Protein AF-A0A5J4R0W5-F1 (afdb_monomer)

Secondary structure (DSSP, 8-state):
-------------------------------TTTT-SSHHHHHHHHHHHHHHHHHGGGGS-HHHHHHHHHHHHHHHHHHHHHHHHTTPPPPTT--TTT--HHHHHHHHHHHIIIIIHHHHHHHHHHHTS-HHHHSSHHHHHHHHHHHHTTSS-SSGGGHHHHTSTT--HHHHHHHHH-S---GGG---

Mean predicted aligned error: 12.17 Å

Nearest PDB structures (foldseek):
  5tkb-assembly2_B  TM=9.415E-01  e=7.153E-04  Homo sapiens
  1y2j-assembly2_B  TM=8.984E-01  e=5.305E-04  Homo sapiens
  1ror-assembly2_B  TM=9.036E-01  e=7.518E-04  Homo sapiens
  7ysx-assembly1_B  TM=9.283E-01  e=2.885E-03  Homo sapiens
  7yqf-assembly1_B  TM=8.962E-01  e=3.187E-03  Homo sapiens

pLDDT: mean 80.88, std 21.24, range [33.16, 98.25]

Sequence (188 aa):
MQLSNNRQQQQQQSPSQSTVAPSSLQLRQISSLDIAKSEADRILFLQGLLVCADMGNQCRHISIARKATLAVQSEFFGQGDRERDRKLPVSKFMDRNTSSDSEVGQSQMGYIDFLLGPVVDAASTLLRIDLRAKMEINNNRKFWEQVSKKELPFIGEKFKEYTCPGVDILSAIEHAFGPHITQEEAIP

Foldseek 3Di:
DDDDDDDDDDDDDDDDDDDPDPPDPPPPPPVLPVLAPDPVRVVVLVVLVVVCVVLVQLQADLLRVLLVLLVVLLVLLVQQVVCVVVVHPRDPSNPLVPDDQLVSLVVVLCCLPPPNVVSQVVNCVSSVHNSVVVTCNVVSNVVSVCSNVVVDGSQPPCSSVLNDPPHDSQVSSCVRRNDDDDCPPPDD

Organism: NCBI:txid222440

Radius of gyration: 30.77 Å; Cα contacts (8 Å, |Δi|>4): 145; chains: 1; bounding box: 83×54×92 Å

Solvent-accessible surface area (backbone atoms only — not comparable to full-atom values): 11425 Å² total; per-residue (Å²): 134,89,79,89,84,89,82,92,82,88,81,90,80,90,80,78,91,74,80,81,70,77,77,75,81,71,75,73,79,70,57,89,66,77,77,34,94,45,71,67,46,44,52,53,51,54,52,50,51,52,52,48,64,74,64,39,49,52,38,38,60,58,80,55,24,52,48,51,50,51,51,52,51,44,52,35,28,59,48,18,50,54,27,48,76,69,74,40,84,56,52,88,93,9,46,65,90,79,58,47,59,32,53,52,14,48,51,52,37,50,43,42,65,76,51,48,43,60,53,47,54,53,49,18,64,70,71,73,42,68,44,70,84,73,37,30,40,63,58,40,42,53,52,24,49,34,15,38,71,66,75,39,71,78,67,51,91,52,42,64,68,59,55,40,91,91,57,57,62,68,61,32,42,33,76,72,69,46,72,83,81,64,84,81,86,79,73,135

Structure (mmCIF, N/CA/C/O backbone):
data_AF-A0A5J4R0W5-F1
#
_entry.id   AF-A0A5J4R0W5-F1
#
loop_
_atom_site.group_PDB
_atom_site.id
_atom_site.type_symbol
_atom_site.label_atom_id
_atom_site.label_alt_id
_atom_site.label_comp_id
_atom_site.label_asym_id
_atom_site.label_entity_id
_atom_site.label_seq_id
_atom_site.pdbx_PDB_ins_code
_atom_site.Cartn_x
_atom_site.Cartn_y
_atom_site.Cartn_z
_atom_site.occupancy
_atom_site.B_iso_or_equiv
_atom_site.auth_seq_id
_atom_site.auth_comp_id
_atom_site.auth_asym_id
_atom_site.auth_atom_id
_atom_site.pdbx_PDB_model_num
ATOM 1 N N . MET A 1 1 ? 63.476 33.175 -71.372 1.00 41.47 1 MET A N 1
ATOM 2 C CA . MET A 1 1 ? 63.164 31.959 -70.590 1.00 41.47 1 MET A CA 1
ATOM 3 C C . MET A 1 1 ? 61.648 31.794 -70.636 1.00 41.47 1 MET A C 1
ATOM 5 O O . MET A 1 1 ? 60.975 32.633 -70.063 1.00 41.47 1 MET A O 1
ATOM 9 N N . GLN A 1 2 ? 61.068 31.035 -71.580 1.00 35.00 2 GLN A N 1
ATOM 10 C CA . GLN A 1 2 ? 60.834 29.572 -71.502 1.00 35.00 2 GLN A CA 1
ATOM 11 C C . GLN A 1 2 ? 60.159 29.193 -70.165 1.00 35.00 2 GLN A C 1
ATOM 13 O O . GLN A 1 2 ? 60.751 29.483 -69.137 1.00 35.00 2 GLN A O 1
ATOM 18 N N . LEU A 1 3 ? 58.966 28.592 -70.053 1.00 38.53 3 LEU A N 1
ATOM 19 C CA . LEU A 1 3 ? 58.078 27.790 -70.924 1.00 38.53 3 LEU A CA 1
ATOM 20 C C . LEU A 1 3 ? 56.641 27.872 -70.325 1.00 38.53 3 LEU A C 1
ATOM 22 O O . LEU A 1 3 ? 56.512 27.914 -69.108 1.00 38.53 3 LEU A O 1
ATOM 26 N N . SER A 1 4 ? 55.577 28.109 -71.109 1.00 42.44 4 SER A N 1
ATOM 27 C CA . SER A 1 4 ? 54.595 27.106 -71.609 1.00 42.44 4 SER A CA 1
ATOM 28 C C . SER A 1 4 ? 53.855 26.331 -70.490 1.00 42.44 4 SER A C 1
ATOM 30 O O . SER A 1 4 ? 54.494 25.723 -69.650 1.00 42.44 4 SER A O 1
ATOM 32 N N . ASN A 1 5 ? 52.518 26.251 -70.412 1.00 43.44 5 ASN A N 1
ATOM 33 C CA . ASN A 1 5 ? 51.607 25.806 -71.469 1.00 43.44 5 ASN A CA 1
ATOM 34 C C . ASN A 1 5 ? 50.122 26.149 -71.211 1.00 43.44 5 ASN A C 1
ATOM 36 O O . ASN A 1 5 ? 49.614 26.046 -70.099 1.00 43.44 5 ASN A O 1
ATOM 40 N N . ASN A 1 6 ? 49.440 26.435 -72.322 1.00 37.25 6 ASN A N 1
ATOM 41 C CA . ASN A 1 6 ? 47.993 26.471 -72.541 1.00 37.25 6 ASN A CA 1
ATOM 42 C C . ASN A 1 6 ? 47.321 25.086 -72.452 1.00 37.25 6 ASN A C 1
ATOM 44 O O . ASN A 1 6 ? 47.886 24.115 -72.959 1.00 37.25 6 ASN A O 1
ATOM 48 N N . ARG A 1 7 ? 46.052 25.055 -72.006 1.00 38.50 7 ARG A N 1
ATOM 49 C CA . ARG A 1 7 ? 44.858 24.516 -72.724 1.00 38.50 7 ARG A CA 1
ATOM 50 C C . ARG A 1 7 ? 43.649 24.516 -71.770 1.00 38.50 7 ARG A C 1
ATOM 52 O O . ARG A 1 7 ? 43.667 23.831 -70.763 1.00 38.50 7 ARG A O 1
ATOM 59 N N . GLN A 1 8 ? 42.712 25.458 -71.903 1.00 42.12 8 GLN A N 1
ATOM 60 C CA . GLN A 1 8 ? 41.494 25.386 -72.736 1.00 42.12 8 GLN A CA 1
ATOM 61 C C . GLN A 1 8 ? 40.559 24.203 -72.424 1.00 42.12 8 GLN A C 1
ATOM 63 O O . GLN A 1 8 ? 40.859 23.083 -72.820 1.00 42.12 8 GLN A O 1
ATOM 68 N N . GLN A 1 9 ? 39.407 24.512 -71.806 1.00 42.09 9 GLN A N 1
ATOM 69 C CA . GLN A 1 9 ? 38.014 24.303 -72.281 1.00 42.09 9 GLN A CA 1
ATOM 70 C C . GLN A 1 9 ? 37.064 24.517 -71.077 1.00 42.09 9 GLN A C 1
ATOM 72 O O . GLN A 1 9 ? 37.072 23.745 -70.130 1.00 42.09 9 GLN A O 1
ATOM 77 N N . GLN A 1 10 ? 36.483 25.712 -70.906 1.00 40.75 10 GLN A N 1
ATOM 78 C CA . GLN A 1 10 ? 35.064 26.015 -71.186 1.00 40.75 10 GLN A CA 1
ATOM 79 C C . GLN A 1 10 ? 34.075 24.883 -70.856 1.00 40.75 10 GLN A C 1
ATOM 81 O O . GLN A 1 10 ? 33.976 23.937 -71.626 1.00 40.75 10 GLN A O 1
ATOM 86 N N . GLN A 1 11 ? 33.238 25.074 -69.828 1.00 35.69 11 GLN A N 1
ATOM 87 C CA . GLN A 1 11 ? 31.787 25.249 -70.007 1.00 35.69 11 GLN A CA 1
ATOM 88 C C . GLN A 1 11 ? 31.088 25.676 -68.702 1.00 35.69 11 GLN A C 1
ATOM 90 O O . GLN A 1 11 ? 31.523 25.378 -67.596 1.00 35.69 11 GLN A O 1
ATOM 95 N N . GLN A 1 12 ? 30.043 26.477 -68.898 1.00 44.59 12 GLN A N 1
ATOM 96 C CA . GLN A 1 12 ? 29.194 27.168 -67.929 1.00 44.59 12 GLN A CA 1
ATOM 97 C C . GLN A 1 12 ? 28.429 26.209 -67.006 1.00 44.59 12 GLN A C 1
ATOM 99 O O . GLN A 1 12 ? 28.017 25.153 -67.470 1.00 44.59 12 GLN A O 1
ATOM 104 N N . GLN A 1 13 ? 28.136 26.651 -65.774 1.00 33.16 13 GLN A N 1
ATOM 105 C CA . GLN A 1 13 ? 26.800 26.627 -65.144 1.00 33.16 13 GLN A CA 1
ATOM 106 C C . GLN A 1 13 ? 26.896 27.091 -63.677 1.00 33.16 13 GLN A C 1
ATOM 108 O O . GLN A 1 13 ? 27.553 26.458 -62.855 1.00 33.16 13 GLN A O 1
ATOM 113 N N . SER A 1 14 ? 26.229 28.197 -63.335 1.00 42.62 14 SER A N 1
ATOM 114 C CA . SER A 1 14 ? 25.866 28.504 -61.942 1.00 42.62 14 SER A CA 1
ATOM 115 C C . SER A 1 14 ? 24.864 27.455 -61.461 1.00 42.62 14 SER A C 1
ATOM 117 O O . SER A 1 14 ? 23.976 27.109 -62.245 1.00 42.62 14 SER A O 1
ATOM 119 N N . PRO A 1 15 ? 24.908 27.018 -60.190 1.00 37.78 15 PRO A N 1
ATOM 120 C CA . PRO A 1 15 ? 23.627 27.032 -59.488 1.00 37.78 15 PRO A CA 1
ATOM 121 C C . PRO A 1 15 ? 23.696 27.303 -57.972 1.00 37.78 15 PRO A C 1
ATOM 123 O O . PRO A 1 15 ? 24.583 26.864 -57.249 1.00 37.78 15 PRO A O 1
ATOM 126 N N . SER A 1 16 ? 22.634 27.988 -57.540 1.00 33.47 16 SER A N 1
ATOM 127 C CA . SER A 1 16 ? 21.852 27.762 -56.317 1.00 33.47 16 SER A CA 1
ATOM 128 C C . SER A 1 16 ? 22.529 27.857 -54.949 1.00 33.47 16 SER A C 1
ATOM 130 O O . SER A 1 16 ? 23.219 26.953 -54.485 1.00 33.47 16 SER A O 1
ATOM 132 N N . GLN A 1 17 ? 22.135 28.915 -54.239 1.00 42.47 17 GLN A N 1
ATOM 133 C CA . GLN A 1 17 ? 22.027 28.953 -52.784 1.00 42.47 17 GLN A CA 1
ATOM 134 C C . GLN A 1 17 ? 21.367 27.662 -52.266 1.00 42.47 17 GLN A C 1
ATOM 136 O O . GLN A 1 17 ? 20.197 27.412 -52.547 1.00 42.47 17 GLN A O 1
ATOM 141 N N . SER A 1 18 ? 22.096 26.863 -51.488 1.00 34.06 18 SER A N 1
ATOM 142 C CA . SER A 1 18 ? 21.504 25.853 -50.611 1.00 34.06 18 SER A CA 1
ATOM 143 C C . SER A 1 18 ? 21.691 26.308 -49.170 1.00 34.06 18 SER A C 1
ATOM 145 O O . SER A 1 18 ? 22.750 26.141 -48.564 1.00 34.06 18 SER A O 1
ATOM 147 N N . THR A 1 19 ? 20.647 26.936 -48.647 1.00 34.16 19 THR A N 1
ATOM 148 C CA . THR A 1 19 ? 20.401 27.175 -47.230 1.00 34.16 19 THR A CA 1
ATOM 149 C C . THR A 1 19 ? 20.600 25.861 -46.473 1.00 34.16 19 THR A C 1
ATOM 151 O O . THR A 1 19 ? 19.802 24.935 -46.607 1.00 34.16 19 THR A O 1
ATOM 154 N N . VAL A 1 20 ? 21.677 25.753 -45.692 1.00 39.16 20 VAL A N 1
ATOM 155 C CA . VAL A 1 20 ? 21.856 24.638 -44.756 1.00 39.16 20 VAL A CA 1
ATOM 156 C C . VAL A 1 20 ? 20.878 24.883 -43.612 1.00 39.16 20 VAL A C 1
ATOM 158 O O . VAL A 1 20 ? 21.153 25.650 -42.692 1.00 39.16 20 VAL A O 1
ATOM 161 N N . ALA A 1 21 ? 19.686 24.296 -43.721 1.00 39.00 21 ALA A N 1
ATOM 162 C CA . ALA A 1 21 ? 18.756 24.218 -42.608 1.00 39.00 21 ALA A CA 1
ATOM 163 C C . ALA A 1 21 ? 19.467 23.511 -41.438 1.00 39.00 21 ALA A C 1
ATOM 165 O O . ALA A 1 21 ? 20.138 22.499 -41.670 1.00 39.00 21 ALA A O 1
ATOM 166 N N . PRO A 1 22 ? 19.368 24.024 -40.199 1.00 41.34 22 PRO A N 1
ATOM 167 C CA . PRO A 1 22 ? 19.966 23.357 -39.057 1.00 41.34 22 PRO A CA 1
ATOM 168 C C . PRO A 1 22 ? 19.330 21.977 -38.947 1.00 41.34 22 PRO A C 1
ATOM 170 O O . PRO A 1 22 ? 18.104 21.852 -38.991 1.00 41.34 22 PRO A O 1
ATOM 173 N N . SER A 1 23 ? 20.191 20.962 -38.872 1.00 43.59 23 SER A N 1
ATOM 174 C CA . SER A 1 23 ? 19.850 19.552 -38.759 1.00 43.59 23 SER A CA 1
ATOM 175 C C . SER A 1 23 ? 18.607 19.385 -37.901 1.00 43.59 23 SER A C 1
ATOM 177 O O . SER A 1 23 ? 18.634 19.656 -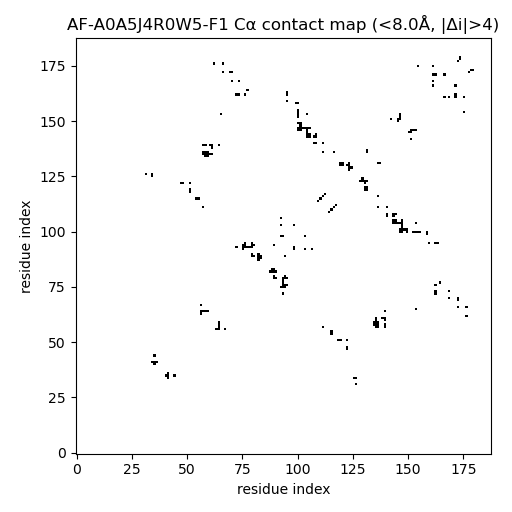36.699 1.00 43.59 23 SER A O 1
ATOM 179 N N . SER A 1 24 ? 17.513 18.973 -38.545 1.00 49.25 24 SER A N 1
ATOM 180 C CA . SER A 1 24 ? 16.296 18.543 -37.874 1.00 49.25 24 SER A CA 1
ATOM 181 C C . SER A 1 24 ? 16.712 17.651 -36.714 1.00 49.25 24 SER A C 1
ATOM 183 O O . SER A 1 24 ? 17.407 16.656 -36.944 1.00 49.25 24 SER A O 1
ATOM 185 N N . LEU A 1 25 ? 16.335 18.026 -35.491 1.00 42.25 25 LEU A N 1
ATOM 186 C CA . LEU A 1 25 ? 16.400 17.154 -34.328 1.00 42.25 25 LEU A CA 1
ATOM 187 C C . LEU A 1 25 ? 15.678 15.866 -34.714 1.00 42.25 25 LEU A C 1
ATOM 189 O O . LEU A 1 25 ? 14.453 15.780 -34.653 1.00 42.25 25 LEU A O 1
ATOM 193 N N . GLN A 1 26 ? 16.439 14.873 -35.170 1.00 46.19 26 GLN A N 1
ATOM 194 C CA . GLN A 1 26 ? 15.969 13.511 -35.221 1.00 46.19 26 GLN A CA 1
ATOM 195 C C . GLN A 1 26 ? 15.708 13.177 -33.762 1.00 46.19 26 GLN A C 1
ATOM 197 O O . GLN A 1 26 ? 16.643 12.931 -32.997 1.00 46.19 26 GLN A O 1
ATOM 202 N N . LEU A 1 27 ? 14.436 13.228 -33.359 1.00 45.12 27 LEU A N 1
ATOM 203 C CA . LEU A 1 27 ? 13.981 12.452 -32.225 1.00 45.12 27 LEU A CA 1
ATOM 204 C C . LEU A 1 27 ? 14.449 11.032 -32.529 1.00 45.12 27 LEU A C 1
ATOM 206 O O . LEU A 1 27 ? 13.842 10.333 -33.339 1.00 45.12 27 LEU A O 1
ATOM 210 N N . ARG A 1 28 ? 15.576 10.622 -31.938 1.00 48.12 28 ARG A N 1
ATOM 211 C CA . ARG A 1 28 ? 15.893 9.208 -31.834 1.00 48.12 28 ARG A CA 1
ATOM 212 C C . ARG A 1 28 ? 14.673 8.624 -31.147 1.00 48.12 28 ARG A C 1
ATOM 214 O O . ARG A 1 28 ? 14.457 8.885 -29.964 1.00 48.12 28 ARG A O 1
ATOM 221 N N . GLN A 1 29 ? 13.869 7.872 -31.893 1.00 47.94 29 GLN A N 1
ATOM 222 C CA . GLN A 1 29 ? 13.078 6.812 -31.304 1.00 47.94 29 GLN A CA 1
ATOM 223 C C . GLN A 1 29 ? 14.100 5.908 -30.625 1.00 47.94 29 GLN A C 1
ATOM 225 O O . GLN A 1 29 ? 14.657 5.003 -31.237 1.00 47.94 29 GLN A O 1
ATOM 230 N N . ILE A 1 30 ? 14.424 6.216 -29.371 1.00 49.66 30 ILE A N 1
ATOM 231 C CA . ILE A 1 30 ? 14.963 5.220 -28.471 1.00 49.66 30 ILE A CA 1
ATOM 232 C C . ILE A 1 30 ? 13.794 4.259 -28.353 1.00 49.66 30 ILE A C 1
ATOM 234 O O . ILE A 1 30 ? 12.836 4.523 -27.625 1.00 49.66 30 ILE A O 1
ATOM 238 N N . SER A 1 31 ? 13.809 3.208 -29.172 1.00 52.28 31 SER A N 1
ATOM 239 C CA . SER A 1 31 ? 12.951 2.072 -28.907 1.00 52.28 31 SER A CA 1
ATOM 240 C C . SER A 1 31 ? 13.252 1.709 -27.457 1.00 52.28 31 SER A C 1
ATOM 242 O O . SER A 1 31 ? 14.416 1.576 -27.073 1.00 52.28 31 SER A O 1
ATOM 244 N N . SER A 1 32 ? 12.233 1.644 -26.607 1.00 53.16 32 SER A N 1
ATOM 245 C CA . SER A 1 32 ? 12.378 1.385 -25.170 1.00 53.16 32 SER A CA 1
ATOM 246 C C . SER A 1 32 ? 13.005 0.012 -24.858 1.00 53.16 32 SER A C 1
ATOM 248 O O . SER A 1 32 ? 12.976 -0.438 -23.723 1.00 53.16 32 SER A O 1
ATOM 250 N N . LEU A 1 33 ? 13.554 -0.672 -25.864 1.00 52.72 33 LEU A N 1
ATOM 251 C CA . LEU A 1 33 ? 14.192 -1.977 -25.818 1.00 52.72 33 LEU A CA 1
ATOM 252 C C . LEU A 1 33 ? 15.721 -1.909 -25.961 1.00 52.72 33 LEU A C 1
ATOM 254 O O . LEU A 1 33 ? 16.377 -2.901 -25.659 1.00 52.72 33 LEU A O 1
ATOM 258 N N . ASP A 1 34 ? 16.314 -0.752 -26.283 1.00 58.09 34 ASP A N 1
ATOM 259 C CA . ASP A 1 34 ? 17.780 -0.569 -26.207 1.00 58.09 34 ASP A CA 1
ATOM 260 C C . ASP A 1 34 ? 18.296 -0.450 -24.753 1.00 58.09 34 ASP A C 1
ATOM 262 O O . ASP A 1 34 ? 19.490 -0.265 -24.512 1.00 58.09 34 ASP A O 1
ATOM 266 N N . ILE A 1 35 ? 17.398 -0.557 -23.764 1.00 61.31 35 ILE A N 1
ATOM 267 C CA . ILE A 1 35 ? 17.692 -0.486 -22.324 1.00 61.31 35 ILE A CA 1
ATOM 268 C C . ILE A 1 35 ? 18.594 -1.651 -21.869 1.00 61.31 35 ILE A C 1
ATOM 270 O O . ILE A 1 35 ? 19.348 -1.511 -20.908 1.00 61.31 35 ILE A O 1
ATOM 274 N N . ALA A 1 36 ? 18.559 -2.784 -22.573 1.00 64.62 36 ALA A N 1
ATOM 275 C CA . ALA A 1 36 ? 19.161 -4.035 -22.133 1.00 64.62 36 ALA A CA 1
ATOM 276 C C . ALA A 1 36 ? 20.034 -4.662 -23.233 1.00 64.62 36 ALA A C 1
ATOM 278 O O . ALA A 1 36 ? 19.541 -5.170 -24.244 1.00 64.62 36 ALA A O 1
ATOM 279 N N . LYS A 1 37 ? 21.355 -4.626 -23.020 1.00 75.44 37 LYS A N 1
ATOM 280 C CA . LYS A 1 37 ? 22.365 -5.057 -24.002 1.00 75.44 37 LYS A CA 1
ATOM 281 C C . LYS A 1 37 ? 22.441 -6.579 -24.133 1.00 75.44 37 LYS A C 1
ATOM 283 O O . LYS A 1 37 ? 22.784 -7.079 -25.201 1.00 75.44 37 LYS A O 1
ATOM 288 N N . SER A 1 38 ? 22.113 -7.309 -23.068 1.00 86.31 38 SER A N 1
ATOM 289 C CA . SER A 1 38 ? 22.092 -8.773 -23.043 1.00 86.31 38 SER A CA 1
ATOM 290 C C . SER A 1 38 ? 20.680 -9.334 -22.853 1.00 86.31 38 SER A C 1
ATOM 292 O O . SER A 1 38 ? 19.747 -8.633 -22.463 1.00 86.31 38 SER A O 1
ATOM 294 N N . GLU A 1 39 ? 20.508 -10.626 -23.132 1.00 88.12 39 GLU A N 1
ATOM 295 C CA . GLU A 1 39 ? 19.265 -11.339 -22.817 1.00 88.12 39 GLU A CA 1
ATOM 296 C C . GLU A 1 39 ? 18.963 -11.338 -21.317 1.00 88.12 39 GLU A C 1
ATOM 298 O O . GLU A 1 39 ? 17.823 -11.098 -20.926 1.00 88.12 39 GLU A O 1
ATOM 303 N N . ALA A 1 40 ? 19.993 -11.507 -20.485 1.00 88.75 40 ALA A N 1
ATOM 304 C CA . ALA A 1 40 ? 19.866 -11.440 -19.036 1.00 88.75 40 ALA A CA 1
ATOM 305 C C . ALA A 1 40 ? 19.337 -10.071 -18.575 1.00 88.75 40 ALA A C 1
ATOM 307 O O . ALA A 1 40 ? 18.416 -10.018 -17.761 1.00 88.75 40 ALA A O 1
ATOM 308 N N . ASP A 1 41 ? 19.840 -8.975 -19.154 1.00 85.81 41 ASP A N 1
ATOM 309 C CA . A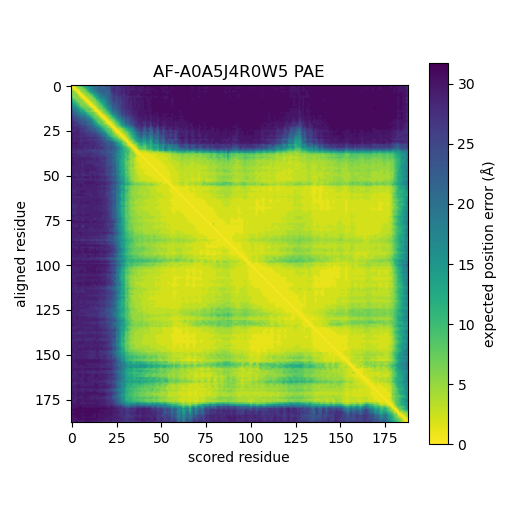SP A 1 41 ? 19.359 -7.623 -18.842 1.00 85.81 41 ASP A CA 1
ATOM 310 C C . ASP A 1 41 ? 17.885 -7.442 -19.234 1.00 85.81 41 ASP A C 1
ATOM 312 O O . ASP A 1 41 ? 17.123 -6.802 -18.512 1.00 85.81 41 ASP A O 1
ATOM 316 N N . ARG A 1 42 ? 17.457 -8.024 -20.366 1.00 85.31 42 ARG A N 1
ATOM 317 C CA . ARG A 1 42 ? 16.056 -7.953 -20.819 1.00 85.31 42 ARG A CA 1
ATOM 318 C C . ARG A 1 42 ? 15.133 -8.728 -19.887 1.00 85.31 42 ARG A C 1
ATOM 320 O O . ARG A 1 42 ? 14.056 -8.238 -19.557 1.00 85.31 42 ARG A O 1
ATOM 327 N N . ILE A 1 43 ? 15.549 -9.915 -19.451 1.00 89.19 43 ILE A N 1
ATOM 328 C CA . ILE A 1 43 ? 14.787 -10.726 -18.494 1.00 89.19 43 ILE A CA 1
ATOM 329 C C . ILE A 1 43 ? 14.665 -9.984 -17.162 1.00 89.19 43 ILE A C 1
ATOM 331 O O . ILE A 1 43 ? 13.558 -9.852 -16.642 1.00 89.19 43 ILE A O 1
ATOM 335 N N . LEU A 1 44 ? 15.770 -9.440 -16.647 1.00 87.50 44 LEU A N 1
ATOM 336 C CA . LEU A 1 44 ? 15.772 -8.675 -15.402 1.00 87.50 44 LEU A CA 1
ATOM 337 C C . LEU A 1 44 ? 14.873 -7.434 -15.494 1.00 87.50 44 LEU A C 1
ATOM 339 O O . LEU A 1 44 ? 14.111 -7.150 -14.572 1.00 87.50 44 LEU A O 1
ATOM 343 N N . PHE A 1 45 ? 14.913 -6.725 -16.625 1.00 85.94 45 PHE A N 1
ATOM 344 C CA . PHE A 1 45 ? 14.028 -5.594 -16.896 1.00 85.94 45 PHE A CA 1
ATOM 345 C C . PHE A 1 45 ? 12.548 -6.000 -16.816 1.00 85.94 45 PHE A C 1
ATOM 347 O O . PHE A 1 45 ? 11.767 -5.361 -16.110 1.00 85.94 45 PHE A O 1
ATOM 354 N N . LEU A 1 46 ? 12.161 -7.089 -17.488 1.00 88.56 46 LEU A N 1
ATOM 355 C CA . LEU A 1 46 ? 10.782 -7.589 -17.476 1.00 88.56 46 LEU A CA 1
ATOM 356 C C . LEU A 1 46 ? 10.341 -8.054 -16.080 1.00 88.56 46 LEU A C 1
ATOM 358 O O . LEU A 1 46 ? 9.215 -7.774 -15.673 1.00 88.56 46 LEU A O 1
ATOM 362 N N . GLN A 1 47 ? 11.227 -8.708 -15.325 1.00 89.62 47 GLN A N 1
ATOM 363 C CA . GLN A 1 47 ? 10.971 -9.074 -13.929 1.00 89.62 47 GLN A CA 1
ATOM 364 C C . GLN A 1 47 ? 10.740 -7.832 -13.059 1.00 89.62 47 GLN A C 1
ATOM 366 O O . GLN A 1 47 ? 9.798 -7.802 -12.270 1.00 89.62 47 GLN A O 1
ATOM 371 N N . GLY A 1 48 ? 11.542 -6.780 -13.244 1.00 87.50 48 GLY A N 1
ATOM 372 C CA . GLY A 1 48 ? 11.358 -5.504 -12.552 1.00 87.50 48 GLY A CA 1
ATOM 373 C C . GLY A 1 48 ? 10.015 -4.845 -12.873 1.00 87.50 48 GLY A C 1
ATOM 374 O O . GLY A 1 48 ? 9.328 -4.376 -11.965 1.00 87.50 48 GLY A O 1
ATOM 375 N N . LEU A 1 49 ? 9.592 -4.860 -14.142 1.00 88.44 49 LEU A N 1
ATOM 376 C CA . LEU A 1 49 ? 8.272 -4.354 -14.534 1.00 88.44 49 LEU A CA 1
ATOM 377 C C . LEU A 1 49 ? 7.129 -5.152 -13.900 1.00 88.44 49 LEU A C 1
ATOM 379 O O . LEU A 1 49 ? 6.134 -4.555 -13.491 1.00 88.44 49 LEU A O 1
ATOM 383 N N . LEU A 1 50 ? 7.274 -6.474 -13.779 1.00 91.69 50 LEU A N 1
ATOM 384 C CA . LEU A 1 50 ? 6.287 -7.317 -13.108 1.00 91.69 50 LEU A CA 1
ATOM 385 C C . LEU A 1 50 ? 6.156 -6.951 -11.622 1.00 91.69 50 LEU A C 1
ATOM 387 O O . LEU A 1 50 ? 5.041 -6.792 -11.133 1.00 91.69 50 LEU A O 1
ATOM 391 N N . VAL A 1 51 ? 7.280 -6.729 -10.933 1.00 89.75 51 VAL A N 1
ATOM 392 C CA . VAL A 1 51 ? 7.285 -6.255 -9.536 1.00 89.75 51 VAL A CA 1
ATOM 393 C C . VAL A 1 51 ? 6.617 -4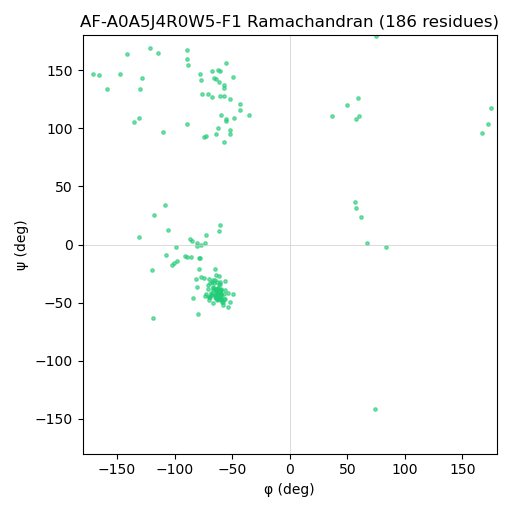.882 -9.417 1.00 89.75 51 VAL A C 1
ATOM 395 O O . VAL A 1 51 ? 5.800 -4.665 -8.524 1.00 89.75 51 VAL A O 1
ATOM 398 N N . CYS A 1 52 ? 6.900 -3.960 -10.341 1.00 90.00 52 CYS A N 1
ATOM 399 C CA . CYS A 1 52 ? 6.240 -2.652 -10.362 1.00 90.00 52 CYS A CA 1
ATOM 400 C C . CYS A 1 52 ? 4.720 -2.777 -10.547 1.00 90.00 52 CYS A C 1
ATOM 402 O O . CYS A 1 52 ? 3.962 -2.032 -9.928 1.00 90.00 52 CYS A O 1
ATOM 404 N N . ALA A 1 53 ? 4.269 -3.703 -11.397 1.00 89.62 53 ALA A N 1
ATOM 405 C CA . ALA A 1 53 ? 2.850 -3.930 -11.649 1.00 89.62 53 ALA A CA 1
ATOM 406 C C . ALA A 1 53 ? 2.122 -4.493 -10.417 1.00 89.62 53 ALA A C 1
ATOM 408 O O . ALA A 1 53 ? 1.006 -4.060 -10.133 1.00 89.62 53 ALA A O 1
ATOM 409 N N . ASP A 1 54 ? 2.768 -5.398 -9.681 1.00 90.75 54 ASP A N 1
ATOM 410 C CA . ASP A 1 54 ? 2.235 -6.014 -8.460 1.00 90.75 54 ASP A CA 1
ATOM 411 C C . ASP A 1 54 ? 2.113 -5.002 -7.305 1.00 90.75 54 ASP A C 1
ATOM 413 O O . ASP A 1 54 ? 1.085 -4.890 -6.637 1.00 90.75 54 ASP A O 1
ATOM 417 N N . MET A 1 55 ? 3.141 -4.170 -7.125 1.00 90.69 55 MET A N 1
ATOM 418 C CA . MET A 1 55 ? 3.235 -3.213 -6.015 1.00 90.69 55 MET A CA 1
ATOM 419 C C . MET A 1 55 ? 2.600 -1.841 -6.317 1.00 90.69 55 MET A C 1
ATOM 421 O O . MET A 1 55 ? 2.414 -1.006 -5.429 1.00 90.69 55 MET A O 1
ATOM 425 N N . GLY A 1 56 ? 2.238 -1.582 -7.574 1.00 89.88 56 GLY A N 1
ATOM 426 C CA . GLY A 1 56 ? 1.875 -0.255 -8.081 1.00 89.88 56 GLY A CA 1
ATOM 427 C C . GLY A 1 56 ? 0.514 0.295 -7.639 1.00 89.88 56 GLY A C 1
ATOM 428 O O . GLY A 1 56 ? 0.090 1.333 -8.146 1.00 89.88 56 GLY A O 1
ATOM 429 N N . ASN A 1 57 ? -0.203 -0.351 -6.714 1.00 93.56 57 ASN A N 1
ATOM 430 C CA . ASN A 1 57 ? -1.526 0.110 -6.273 1.00 93.56 57 ASN A CA 1
ATOM 431 C C . ASN A 1 57 ? -1.488 1.526 -5.677 1.00 93.56 57 ASN A C 1
ATOM 433 O O . ASN A 1 57 ? -2.349 2.345 -5.993 1.00 93.56 57 ASN A O 1
ATOM 437 N N . GLN A 1 58 ? -0.448 1.852 -4.902 1.00 96.31 58 GLN A N 1
ATOM 438 C CA . GLN A 1 58 ? -0.261 3.197 -4.337 1.00 96.31 58 GLN A CA 1
ATOM 439 C C . GLN A 1 58 ? 0.257 4.226 -5.359 1.00 96.31 58 GLN A C 1
ATOM 441 O O . GLN A 1 58 ? 0.410 5.395 -5.019 1.00 96.31 58 GLN A O 1
ATOM 446 N N . CYS A 1 59 ? 0.492 3.836 -6.615 1.00 94.94 59 CYS A N 1
ATOM 447 C CA . CYS A 1 59 ? 0.782 4.758 -7.717 1.00 94.94 59 CYS A CA 1
ATOM 448 C C . CYS A 1 59 ? -0.484 5.202 -8.473 1.00 94.94 59 CYS A C 1
ATOM 450 O O . CYS A 1 59 ? -0.404 6.097 -9.315 1.00 94.94 59 CYS A O 1
ATOM 452 N N . ARG A 1 60 ? -1.641 4.578 -8.205 1.00 94.25 60 ARG A N 1
ATOM 453 C CA . ARG A 1 60 ? -2.933 4.886 -8.842 1.00 94.25 60 ARG A CA 1
ATOM 454 C C . ARG A 1 60 ? -3.692 5.961 -8.064 1.00 94.25 60 ARG A C 1
ATOM 456 O O . ARG A 1 60 ? -3.360 6.242 -6.918 1.00 94.25 60 ARG A O 1
ATOM 463 N N . HIS A 1 61 ? -4.748 6.515 -8.662 1.00 95.31 61 HIS A N 1
ATOM 464 C CA . HIS A 1 61 ? -5.631 7.475 -7.994 1.00 95.31 61 HIS A CA 1
ATOM 465 C C . HIS A 1 61 ? -6.093 6.981 -6.615 1.00 95.31 61 HIS A C 1
ATOM 467 O O . HIS A 1 61 ? -6.348 5.786 -6.428 1.00 95.31 61 HIS A O 1
ATOM 473 N N . ILE A 1 62 ? -6.229 7.903 -5.656 1.00 94.19 62 ILE A N 1
ATOM 474 C CA . ILE A 1 62 ? -6.472 7.577 -4.245 1.00 94.19 62 ILE A CA 1
ATOM 475 C C . ILE A 1 62 ? -7.723 6.713 -4.029 1.00 94.19 62 ILE A C 1
ATOM 477 O O . ILE A 1 62 ? -7.750 5.856 -3.147 1.00 94.19 62 ILE A O 1
ATOM 481 N N . SER A 1 63 ? -8.747 6.877 -4.874 1.00 92.31 63 SER A N 1
ATOM 482 C CA . SER A 1 63 ? -9.959 6.048 -4.848 1.00 92.31 63 SER A CA 1
ATOM 483 C C . SER A 1 63 ? -9.677 4.563 -5.099 1.00 92.31 63 SER A C 1
ATOM 485 O O . SER A 1 63 ? -10.360 3.717 -4.533 1.00 92.31 63 SER A O 1
ATOM 487 N N . ILE A 1 64 ? -8.664 4.232 -5.902 1.00 93.62 64 ILE A N 1
ATOM 488 C CA . ILE A 1 64 ? -8.232 2.854 -6.167 1.00 93.62 64 ILE A CA 1
ATOM 489 C C . ILE A 1 64 ? -7.282 2.385 -5.066 1.00 93.62 64 ILE A C 1
ATOM 491 O O . ILE A 1 64 ? -7.460 1.295 -4.523 1.00 93.62 64 ILE A O 1
ATOM 495 N N . ALA A 1 65 ? -6.308 3.222 -4.701 1.00 95.69 65 ALA A N 1
ATOM 496 C CA . ALA A 1 65 ? -5.315 2.895 -3.683 1.00 95.69 65 ALA A CA 1
ATOM 497 C C . ALA A 1 65 ? -5.972 2.525 -2.340 1.00 95.69 65 ALA A C 1
ATOM 499 O O . ALA A 1 65 ? -5.610 1.520 -1.735 1.00 95.69 65 ALA A O 1
ATOM 500 N N . ARG A 1 66 ? -7.010 3.264 -1.923 1.00 95.25 66 ARG A N 1
ATOM 501 C CA . ARG A 1 66 ? -7.791 2.982 -0.705 1.00 95.25 66 ARG A CA 1
ATOM 502 C C . ARG A 1 66 ? -8.494 1.624 -0.739 1.00 95.25 66 ARG A C 1
ATOM 504 O O . ARG A 1 66 ? -8.455 0.897 0.251 1.00 95.25 66 ARG A O 1
ATOM 511 N N . LYS A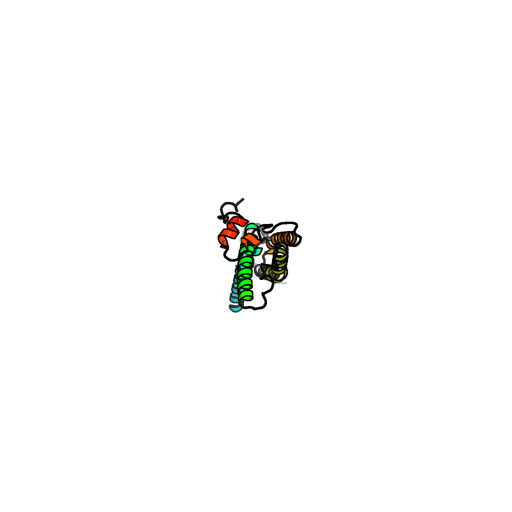 1 67 ? -9.102 1.266 -1.875 1.00 94.38 67 LYS A N 1
ATOM 512 C CA . LYS A 1 67 ? -9.774 -0.032 -2.065 1.00 94.38 67 LYS A CA 1
ATOM 513 C C . LYS A 1 67 ? -8.772 -1.182 -1.955 1.00 94.38 67 LYS A C 1
ATOM 515 O O . LYS A 1 67 ? -9.018 -2.140 -1.228 1.00 94.38 67 LYS A O 1
ATOM 520 N N . ALA A 1 68 ? -7.620 -1.047 -2.614 1.00 95.06 68 ALA A N 1
ATOM 521 C CA . ALA A 1 68 ? -6.538 -2.025 -2.535 1.00 95.06 68 ALA A CA 1
ATOM 522 C C . ALA A 1 68 ? -5.990 -2.163 -1.104 1.00 95.06 68 ALA A C 1
ATOM 524 O O . ALA A 1 68 ? -5.796 -3.279 -0.629 1.00 95.06 68 ALA A O 1
ATOM 525 N N . THR A 1 69 ? -5.806 -1.050 -0.384 1.00 96.19 69 THR A N 1
ATOM 526 C CA . THR A 1 69 ? -5.376 -1.081 1.021 1.00 96.19 69 THR A CA 1
ATOM 527 C C . THR A 1 69 ? -6.381 -1.815 1.909 1.00 96.19 69 THR A C 1
ATOM 529 O O . THR A 1 69 ? -5.960 -2.623 2.731 1.00 96.19 69 THR A O 1
ATOM 532 N N . LEU A 1 70 ? -7.693 -1.600 1.737 1.00 95.31 70 LEU A N 1
ATOM 533 C CA . LEU A 1 70 ? -8.706 -2.334 2.509 1.00 95.31 70 LEU A CA 1
ATOM 534 C C . LEU A 1 70 ? -8.666 -3.840 2.214 1.00 95.31 70 LEU A C 1
ATOM 536 O O . LEU A 1 70 ? -8.729 -4.641 3.145 1.00 95.31 70 LEU A O 1
ATOM 540 N N . ALA A 1 71 ? -8.507 -4.224 0.944 1.00 94.31 71 ALA A N 1
ATOM 541 C CA . ALA A 1 71 ? -8.382 -5.628 0.551 1.00 94.31 71 ALA A CA 1
ATOM 542 C C . ALA A 1 71 ? -7.202 -6.318 1.254 1.00 94.31 71 ALA A C 1
ATOM 544 O O . ALA A 1 71 ? -7.391 -7.336 1.919 1.00 94.31 71 ALA A O 1
ATOM 545 N N . VAL A 1 72 ? -6.011 -5.715 1.179 1.00 94.88 72 VAL A N 1
ATOM 546 C CA . VAL A 1 72 ? -4.796 -6.244 1.822 1.00 94.88 72 VAL A CA 1
ATOM 547 C C . VAL A 1 72 ? -4.945 -6.282 3.342 1.00 94.88 72 VAL A C 1
ATOM 549 O O . VAL A 1 72 ? -4.579 -7.267 3.977 1.00 94.88 72 VAL A O 1
ATOM 552 N N . GLN A 1 73 ? -5.521 -5.238 3.943 1.00 95.31 73 GLN A N 1
ATOM 553 C CA . GLN A 1 73 ? -5.709 -5.187 5.390 1.00 95.31 73 GLN A CA 1
ATOM 554 C C . GLN A 1 73 ? -6.668 -6.283 5.883 1.00 95.31 73 GLN A C 1
ATOM 556 O O . GLN A 1 73 ? -6.429 -6.884 6.930 1.00 95.31 73 GLN A O 1
ATOM 561 N N . SER A 1 74 ? -7.722 -6.579 5.118 1.00 94.00 74 SER A N 1
ATOM 562 C CA . SER A 1 74 ? -8.641 -7.681 5.417 1.00 94.00 74 SER A CA 1
ATOM 563 C C . SER A 1 74 ? -7.941 -9.043 5.351 1.00 94.00 74 SER A C 1
ATOM 565 O O . SER A 1 74 ? -8.094 -9.862 6.261 1.00 94.00 74 SER A O 1
ATOM 567 N N . GLU A 1 75 ? -7.099 -9.267 4.336 1.00 94.38 75 GLU A N 1
ATOM 568 C CA . GLU A 1 75 ? -6.292 -10.487 4.221 1.00 94.38 75 GLU A CA 1
ATOM 569 C C . GLU A 1 75 ? -5.312 -10.641 5.395 1.00 94.38 75 GLU A C 1
ATOM 571 O O . GLU A 1 75 ? -5.242 -11.710 6.008 1.00 94.38 75 GLU A O 1
ATOM 576 N N . PHE A 1 76 ? -4.615 -9.561 5.762 1.00 96.12 76 PHE A N 1
ATOM 577 C CA . PHE A 1 76 ? -3.706 -9.524 6.911 1.00 96.12 76 PHE A CA 1
ATOM 578 C C . PHE A 1 76 ? -4.421 -9.913 8.197 1.00 96.12 76 PHE A C 1
ATOM 580 O O . PHE A 1 76 ? -3.943 -10.767 8.939 1.00 96.12 76 PHE A O 1
ATOM 587 N N . PHE A 1 77 ? -5.601 -9.358 8.443 1.00 96.12 77 PHE A N 1
ATOM 588 C CA . PHE A 1 77 ? -6.379 -9.728 9.615 1.00 96.12 77 PHE A CA 1
ATOM 589 C C . PHE A 1 77 ? -6.873 -11.176 9.573 1.00 96.12 77 PHE A C 1
ATOM 591 O O . PHE A 1 77 ? -6.866 -11.856 10.599 1.00 96.12 77 PHE A O 1
ATOM 598 N N . GLY A 1 78 ? -7.248 -11.692 8.400 1.00 95.44 78 GLY A N 1
ATOM 599 C CA . GLY A 1 78 ? -7.579 -13.108 8.233 1.00 95.44 78 GLY A CA 1
ATOM 600 C C . GLY A 1 78 ? -6.388 -14.034 8.511 1.00 95.44 78 GLY A C 1
ATOM 601 O O . GLY A 1 78 ? -6.558 -15.150 9.007 1.00 95.44 78 GLY A O 1
ATOM 602 N N . GLN A 1 79 ? -5.161 -13.599 8.224 1.00 96.94 79 GLN A N 1
ATOM 603 C CA . GLN A 1 79 ? -3.958 -14.306 8.656 1.00 96.94 79 GLN A CA 1
ATOM 604 C C . GLN A 1 79 ? -3.742 -14.199 10.171 1.00 96.94 79 GLN A C 1
ATOM 606 O O . GLN A 1 79 ? -3.539 -15.233 10.807 1.00 96.94 79 GLN A O 1
ATOM 611 N N . GLY A 1 80 ? -3.840 -13.003 10.751 1.00 97.38 80 GLY A N 1
ATOM 612 C CA . GLY A 1 80 ? -3.630 -12.798 12.185 1.00 97.38 80 GLY A CA 1
ATOM 613 C C . GLY A 1 80 ? -4.614 -13.571 13.066 1.00 97.38 80 GLY A C 1
ATOM 614 O O . GLY A 1 80 ? -4.229 -14.097 14.111 1.00 97.38 80 GLY A O 1
ATOM 615 N N . ASP A 1 81 ? -5.863 -13.729 12.626 1.00 96.56 81 ASP A N 1
ATOM 616 C CA . ASP A 1 81 ? -6.833 -14.590 13.311 1.00 96.56 81 ASP A CA 1
ATOM 617 C C . ASP A 1 81 ? -6.399 -16.059 13.280 1.00 96.56 81 ASP A C 1
ATOM 619 O O . ASP A 1 81 ? -6.366 -16.717 14.317 1.00 96.56 81 ASP A O 1
ATOM 623 N N . ARG A 1 82 ? -5.970 -16.562 12.113 1.00 96.88 82 ARG A N 1
ATOM 624 C CA . ARG A 1 82 ? -5.468 -17.940 11.977 1.00 96.88 82 ARG A CA 1
ATOM 625 C C . ARG A 1 82 ? -4.213 -18.182 12.814 1.00 96.88 82 ARG A C 1
ATOM 627 O O . ARG A 1 82 ? -4.041 -19.277 13.349 1.00 96.88 82 ARG A O 1
ATOM 634 N N . GLU A 1 83 ? -3.325 -17.195 12.915 1.00 98.00 83 GLU A N 1
ATOM 635 C CA . GLU A 1 83 ? -2.147 -17.248 13.788 1.00 98.00 83 GLU A CA 1
ATOM 636 C C . GLU A 1 83 ? -2.570 -17.344 15.259 1.00 98.00 83 GLU A C 1
ATOM 638 O O . GLU A 1 83 ? -2.097 -18.229 15.977 1.00 98.00 83 GLU A O 1
ATOM 643 N N . ARG A 1 84 ? -3.532 -16.517 15.684 1.00 96.56 84 ARG A N 1
ATOM 644 C CA . ARG A 1 84 ? -4.083 -16.527 17.046 1.00 96.56 84 ARG A CA 1
ATOM 645 C C . ARG A 1 84 ? -4.759 -17.849 17.396 1.00 96.56 84 ARG A C 1
ATOM 647 O O . ARG A 1 84 ? -4.474 -18.406 18.456 1.00 96.56 84 ARG A O 1
ATOM 654 N N . ASP A 1 85 ? -5.588 -18.383 16.503 1.00 96.81 85 ASP A N 1
ATOM 655 C CA . ASP A 1 85 ? -6.282 -19.665 16.688 1.00 96.81 85 ASP A CA 1
ATOM 656 C C . ASP A 1 85 ? -5.293 -20.824 16.863 1.00 96.81 85 ASP A C 1
ATOM 658 O O . ASP A 1 85 ? -5.515 -21.757 17.638 1.00 96.81 85 ASP A O 1
ATOM 662 N N . ARG A 1 86 ? -4.147 -20.735 16.181 1.00 97.69 86 ARG A N 1
ATOM 663 C CA . ARG A 1 86 ? -3.039 -21.694 16.284 1.00 97.69 86 ARG A CA 1
ATOM 664 C C . ARG A 1 86 ? -2.089 -21.412 17.448 1.00 97.69 86 ARG A C 1
ATOM 666 O O . ARG A 1 86 ? -1.107 -22.136 17.597 1.00 97.69 86 ARG A O 1
ATOM 673 N N . LYS A 1 87 ? -2.370 -20.405 18.283 1.00 97.38 87 LYS A N 1
ATOM 674 C CA . LYS A 1 87 ? -1.519 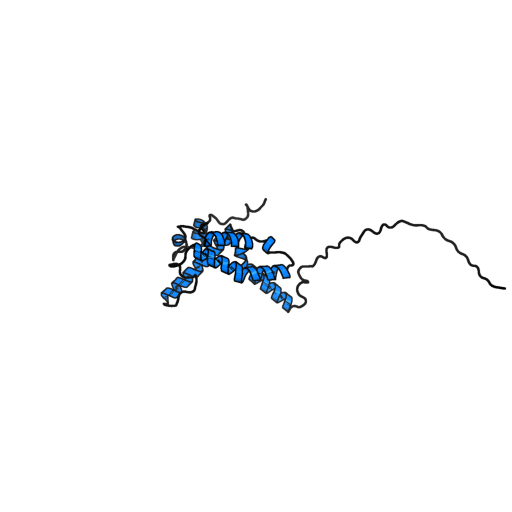-19.958 19.402 1.00 97.38 87 LYS A CA 1
ATOM 675 C C . LYS A 1 87 ? -0.109 -19.543 18.958 1.00 97.38 87 LYS A C 1
ATOM 677 O O . LYS A 1 87 ? 0.852 -19.704 19.709 1.00 97.38 87 LYS A O 1
ATOM 682 N N . LEU A 1 88 ? 0.016 -19.022 17.740 1.00 97.69 88 LEU A N 1
ATOM 683 C CA . LEU A 1 88 ? 1.244 -18.420 17.232 1.00 97.69 88 LEU A CA 1
ATOM 684 C C . LEU A 1 88 ? 1.278 -16.924 17.585 1.00 97.69 88 LEU A C 1
ATOM 686 O O . LEU A 1 88 ? 0.220 -16.308 17.747 1.00 97.69 88 LEU A O 1
ATOM 690 N N . PRO A 1 89 ? 2.472 -16.314 17.697 1.00 97.56 89 PRO A N 1
ATOM 691 C CA . PRO A 1 89 ? 2.586 -14.863 17.751 1.00 97.56 89 PRO A CA 1
ATOM 692 C C . PRO A 1 89 ? 1.944 -14.243 16.507 1.00 97.56 89 PRO 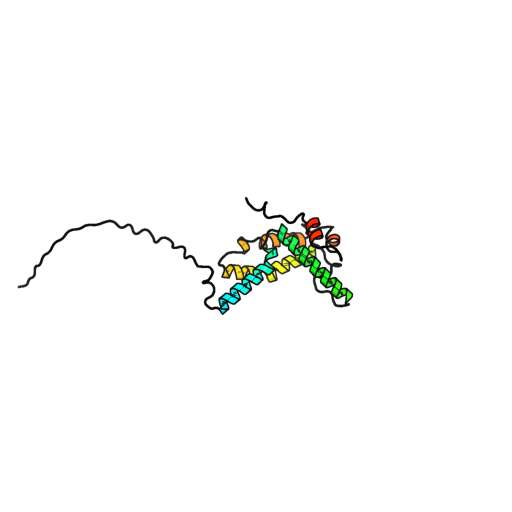A C 1
ATOM 694 O O . PRO A 1 89 ? 2.274 -14.637 15.391 1.00 97.56 89 PRO A O 1
ATOM 697 N N . VAL A 1 90 ? 1.038 -13.283 16.706 1.00 97.25 90 VAL A N 1
ATOM 698 C CA . VAL A 1 90 ? 0.390 -12.578 15.595 1.00 97.25 90 VAL A CA 1
ATOM 699 C C . VAL A 1 90 ? 1.407 -11.667 14.917 1.00 97.25 90 VAL A C 1
ATOM 701 O O . VAL A 1 90 ? 2.100 -10.883 15.573 1.00 97.25 90 VAL A O 1
ATOM 704 N N . SER A 1 91 ? 1.494 -11.779 13.598 1.00 96.00 91 SER A N 1
ATOM 705 C CA . SER A 1 91 ? 2.386 -10.999 12.755 1.00 96.00 91 SER A CA 1
ATOM 706 C C . SER A 1 91 ? 2.090 -9.498 12.860 1.00 96.00 91 SER A C 1
ATOM 708 O O . SER A 1 91 ? 0.960 -9.052 13.081 1.00 96.00 91 SER A O 1
ATOM 710 N N . LYS A 1 92 ? 3.130 -8.673 12.695 1.00 92.75 92 LYS A N 1
ATOM 711 C CA . LYS A 1 92 ? 3.005 -7.211 12.786 1.00 92.75 92 LYS A CA 1
ATOM 712 C C . LYS A 1 92 ? 1.969 -6.696 11.776 1.00 92.75 92 LYS A C 1
ATOM 714 O O . LYS A 1 92 ? 1.978 -7.120 10.627 1.00 92.75 92 LYS A O 1
ATOM 719 N N . PHE A 1 93 ? 1.120 -5.759 12.206 1.00 92.19 93 PHE A N 1
ATOM 720 C CA . PHE A 1 93 ? 0.007 -5.179 11.428 1.00 92.19 93 PHE A CA 1
ATOM 721 C C . PHE A 1 93 ? -1.154 -6.136 11.101 1.00 92.19 93 PHE A C 1
ATOM 723 O O . PHE A 1 93 ? -2.113 -5.716 10.456 1.00 92.19 93 PHE A O 1
ATOM 730 N N . MET A 1 94 ? -1.097 -7.392 11.560 1.00 95.38 94 MET A N 1
ATOM 731 C CA . MET A 1 94 ? -2.127 -8.405 11.304 1.00 95.38 94 MET A CA 1
ATOM 732 C C . MET A 1 94 ? -3.110 -8.580 12.471 1.00 95.38 94 MET A C 1
ATOM 734 O O . MET A 1 94 ? -4.067 -9.342 12.363 1.00 95.38 94 MET A O 1
ATOM 738 N N . ASP A 1 95 ? -2.929 -7.861 13.584 1.00 94.44 95 ASP A N 1
ATOM 739 C CA . ASP A 1 95 ? -3.868 -7.904 14.709 1.00 94.44 95 ASP A CA 1
ATOM 740 C C . ASP A 1 95 ? -4.984 -6.857 14.560 1.00 94.44 95 ASP A C 1
ATOM 742 O O . ASP A 1 95 ? -4.792 -5.668 14.830 1.00 94.44 95 ASP A O 1
ATOM 746 N N . ARG A 1 96 ? -6.187 -7.306 14.181 1.00 92.94 96 ARG A N 1
ATOM 747 C CA . ARG A 1 96 ? -7.373 -6.441 14.056 1.00 92.94 96 ARG A CA 1
ATOM 748 C C . ARG A 1 96 ? -7.849 -5.826 15.374 1.00 92.94 96 ARG A C 1
ATOM 750 O O . ARG A 1 96 ? -8.538 -4.811 15.357 1.00 92.94 96 ARG A O 1
ATOM 757 N N . ASN A 1 97 ? -7.493 -6.408 16.520 1.00 89.56 97 ASN A N 1
ATOM 758 C CA . ASN A 1 97 ? -7.944 -5.919 17.826 1.00 89.56 97 ASN A CA 1
ATOM 759 C C . ASN A 1 97 ? -7.176 -4.679 18.275 1.00 89.56 97 ASN A C 1
ATOM 761 O O . ASN A 1 97 ? -7.713 -3.861 19.025 1.00 89.56 97 ASN A O 1
ATOM 765 N N . THR A 1 98 ? -5.930 -4.550 17.822 1.00 88.12 98 THR A N 1
ATOM 766 C CA . THR A 1 98 ? -5.071 -3.409 18.140 1.00 88.12 98 THR A CA 1
ATOM 767 C C . THR A 1 98 ? -5.007 -2.393 17.011 1.00 88.12 98 THR A C 1
ATOM 769 O O . THR A 1 98 ? -4.588 -1.280 17.274 1.00 88.12 98 THR A O 1
ATOM 772 N N . SER A 1 99 ? -5.431 -2.758 15.796 1.00 90.81 99 SER A N 1
ATOM 773 C CA . SER A 1 99 ? -5.316 -1.907 14.609 1.00 90.81 99 SER A CA 1
ATOM 774 C C . SER A 1 99 ? -6.375 -0.802 14.526 1.00 90.81 99 SER A C 1
ATOM 776 O O . SER A 1 99 ? -7.542 -0.978 14.887 1.00 90.81 99 SER A O 1
ATOM 778 N N . SER A 1 100 ? -5.967 0.329 13.957 1.00 91.31 100 SER A N 1
ATOM 779 C CA . SER A 1 100 ? -6.769 1.528 13.715 1.00 91.31 100 SER A CA 1
ATOM 780 C C . SER A 1 100 ? -6.427 2.177 12.369 1.00 91.31 100 SER A C 1
ATOM 782 O O . SER A 1 100 ? -5.358 1.929 11.810 1.00 91.31 100 SER A O 1
ATOM 784 N N . ASP A 1 101 ? -7.291 3.075 11.877 1.00 92.12 101 ASP A N 1
ATOM 785 C CA . ASP A 1 101 ? -7.037 3.880 10.667 1.00 92.12 101 ASP A CA 1
ATOM 786 C C . ASP A 1 101 ? -5.653 4.552 10.692 1.00 92.12 101 ASP A C 1
ATOM 788 O O . ASP A 1 101 ? -4.923 4.525 9.704 1.00 92.12 101 ASP A O 1
ATOM 792 N N . SER A 1 102 ? -5.266 5.110 11.843 1.00 93.31 102 SER A N 1
ATOM 793 C CA . SER A 1 102 ? -3.972 5.778 12.039 1.00 93.31 102 SER A CA 1
ATOM 794 C C . SER A 1 102 ? -2.793 4.824 11.828 1.00 93.31 102 SER A C 1
ATOM 796 O O . SER A 1 102 ? -1.833 5.180 11.144 1.00 93.31 102 SER A O 1
ATOM 798 N N . GLU A 1 103 ? -2.872 3.598 12.350 1.00 93.75 103 GLU A N 1
ATOM 799 C CA . GLU A 1 103 ? -1.823 2.585 12.177 1.00 93.75 103 GLU A CA 1
ATOM 800 C C . GLU A 1 103 ? -1.768 2.056 10.745 1.00 93.75 103 GLU A C 1
ATOM 802 O O . GLU A 1 103 ? -0.675 1.825 10.225 1.00 93.75 103 GLU A O 1
ATOM 807 N N . VAL A 1 104 ? -2.917 1.933 10.072 1.00 95.38 104 VAL A N 1
ATOM 808 C CA . VAL A 1 104 ? -2.952 1.639 8.633 1.00 95.38 104 VAL A CA 1
ATOM 809 C C . VAL A 1 104 ? -2.253 2.759 7.862 1.00 95.38 104 VAL A C 1
ATOM 811 O O . VAL A 1 104 ? -1.386 2.471 7.042 1.00 95.38 104 VAL A O 1
ATOM 814 N N . GLY A 1 105 ? -2.536 4.028 8.175 1.00 96.56 105 GLY A N 1
ATOM 815 C CA . GLY A 1 105 ? -1.849 5.178 7.578 1.00 96.56 105 GLY A CA 1
ATOM 816 C C . GLY A 1 105 ? -0.330 5.133 7.766 1.00 96.56 105 GLY A C 1
ATOM 817 O O . GLY A 1 105 ? 0.414 5.272 6.795 1.00 96.56 105 GLY A O 1
ATOM 818 N N . GLN A 1 106 ? 0.145 4.842 8.980 1.00 96.12 106 GLN A N 1
ATOM 819 C CA . GLN A 1 106 ? 1.578 4.662 9.256 1.00 96.12 106 GLN A CA 1
ATOM 820 C C . GLN A 1 106 ? 2.184 3.496 8.461 1.00 96.12 106 GLN A C 1
ATOM 822 O O . GLN A 1 106 ? 3.278 3.625 7.909 1.00 96.12 106 GLN A O 1
ATOM 827 N N . SER A 1 107 ? 1.472 2.369 8.375 1.00 96.00 107 SER A N 1
ATOM 828 C CA . SER A 1 107 ? 1.899 1.197 7.607 1.00 96.00 107 SER A CA 1
ATOM 829 C C . SER A 1 107 ? 2.020 1.515 6.112 1.00 96.00 107 SER A C 1
ATOM 831 O O . SER A 1 107 ? 3.043 1.209 5.497 1.00 96.00 107 SER A O 1
ATOM 833 N N . GLN A 1 108 ? 1.039 2.218 5.532 1.00 97.62 108 GLN A N 1
ATOM 834 C CA . GLN A 1 108 ? 1.073 2.625 4.124 1.00 97.62 108 GLN A CA 1
ATOM 835 C C . GLN A 1 108 ? 2.178 3.649 3.835 1.00 97.62 108 GLN A C 1
ATOM 837 O O . GLN A 1 108 ? 2.839 3.546 2.803 1.00 97.62 108 GLN A O 1
ATOM 842 N N . MET A 1 109 ? 2.444 4.596 4.744 1.00 97.88 109 MET A N 1
ATOM 843 C CA . MET A 1 109 ? 3.603 5.490 4.618 1.00 97.88 109 MET A CA 1
ATOM 844 C C . MET A 1 109 ? 4.913 4.702 4.591 1.00 97.88 109 MET A C 1
ATOM 846 O O . MET A 1 109 ? 5.727 4.910 3.696 1.00 97.88 109 MET A O 1
ATOM 850 N N . GLY A 1 110 ? 5.091 3.760 5.524 1.00 96.88 110 GLY A N 1
ATOM 851 C CA . GLY A 1 110 ? 6.276 2.906 5.566 1.00 96.88 110 GLY A CA 1
ATOM 852 C C . GLY A 1 110 ? 6.434 2.061 4.300 1.00 96.88 110 GLY A C 1
ATOM 853 O O . GLY A 1 110 ? 7.532 1.964 3.757 1.00 96.88 110 GLY A O 1
ATOM 854 N N . TYR A 1 111 ? 5.337 1.507 3.781 1.00 96.75 111 TYR A N 1
ATOM 855 C CA . TYR A 1 111 ? 5.332 0.800 2.502 1.00 96.75 111 TYR A CA 1
ATOM 856 C C . TYR A 1 111 ? 5.785 1.704 1.345 1.00 96.75 111 TYR A C 1
ATOM 858 O O . TYR A 1 111 ? 6.644 1.314 0.554 1.00 96.75 111 TYR A O 1
ATOM 866 N N . ILE A 1 112 ? 5.255 2.928 1.263 1.00 97.56 112 ILE A N 1
ATOM 867 C CA . ILE A 1 112 ? 5.629 3.879 0.211 1.00 97.56 112 ILE A CA 1
ATOM 868 C C . ILE A 1 112 ? 7.097 4.300 0.337 1.00 97.56 112 ILE A C 1
ATOM 870 O O . ILE A 1 112 ? 7.797 4.349 -0.669 1.00 97.56 112 ILE A O 1
ATOM 874 N N . ASP A 1 113 ? 7.579 4.578 1.544 1.00 97.12 113 ASP A N 1
ATOM 875 C CA . ASP A 1 113 ? 8.934 5.093 1.759 1.00 97.12 113 ASP A CA 1
ATOM 876 C C . ASP A 1 113 ? 10.019 4.050 1.556 1.00 97.12 113 ASP A C 1
ATOM 878 O O . ASP A 1 113 ? 11.043 4.330 0.933 1.00 97.12 113 ASP A O 1
ATOM 882 N N . PHE A 1 114 ? 9.807 2.854 2.100 1.00 96.50 114 PHE A N 1
ATOM 883 C CA . PHE A 1 114 ? 10.870 1.863 2.221 1.00 96.50 114 PHE A CA 1
ATOM 884 C C . PHE A 1 114 ? 10.790 0.757 1.174 1.00 96.50 114 PHE A C 1
ATOM 886 O O . PHE A 1 114 ? 11.787 0.072 0.960 1.00 96.50 114 PHE A O 1
ATOM 893 N N . LEU A 1 115 ? 9.640 0.575 0.516 1.00 94.81 115 LEU A N 1
ATO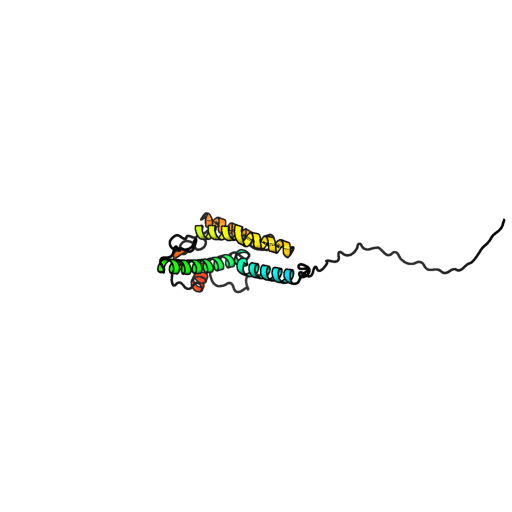M 894 C CA . LEU A 1 115 ? 9.453 -0.480 -0.480 1.00 94.81 115 LEU A CA 1
ATOM 895 C C . LEU A 1 115 ? 9.117 0.091 -1.857 1.00 94.81 115 LEU A C 1
ATOM 897 O O . LEU A 1 115 ? 9.899 -0.063 -2.792 1.00 94.81 115 LEU A O 1
ATOM 901 N N . LEU A 1 116 ? 7.982 0.777 -1.994 1.00 95.56 116 LEU A N 1
ATOM 902 C CA . LEU A 1 116 ? 7.501 1.197 -3.310 1.00 95.56 116 LEU A CA 1
ATOM 903 C C . LEU A 1 116 ? 8.317 2.353 -3.903 1.00 95.56 116 LEU A C 1
ATOM 905 O O . LEU A 1 116 ? 8.633 2.330 -5.088 1.00 95.56 116 LEU A O 1
ATOM 909 N N . GLY A 1 117 ? 8.673 3.357 -3.102 1.00 95.00 117 GLY A N 1
ATOM 910 C CA . GLY A 1 117 ? 9.445 4.521 -3.536 1.00 95.00 117 GLY A CA 1
ATOM 911 C C . GLY A 1 117 ? 10.755 4.140 -4.233 1.00 95.00 117 GLY A C 1
ATOM 912 O O . GLY A 1 117 ? 10.936 4.528 -5.387 1.00 95.00 117 GLY A O 1
ATOM 913 N N . PRO A 1 118 ? 11.623 3.322 -3.605 1.00 95.00 118 PRO A N 1
ATOM 914 C CA . PRO A 1 118 ? 12.845 2.829 -4.240 1.00 95.00 118 PRO A CA 1
ATOM 915 C C . PRO A 1 118 ? 12.602 2.080 -5.559 1.00 95.00 118 PRO A C 1
ATOM 917 O O . PRO A 1 118 ? 13.352 2.264 -6.518 1.00 95.00 118 PRO A O 1
ATOM 920 N N . VAL A 1 119 ? 11.538 1.270 -5.638 1.00 93.19 119 VAL A N 1
ATOM 921 C CA . VAL A 1 119 ? 11.156 0.549 -6.867 1.00 93.19 119 VAL A CA 1
ATOM 922 C C . VAL A 1 119 ? 10.759 1.529 -7.975 1.00 93.19 119 VAL A C 1
ATOM 924 O O . VAL A 1 119 ? 11.226 1.406 -9.108 1.00 93.19 119 VAL A O 1
ATOM 927 N N . VAL A 1 120 ? 9.954 2.542 -7.649 1.00 92.88 120 VAL A N 1
ATOM 928 C CA . VAL A 1 120 ? 9.532 3.588 -8.592 1.00 92.88 120 VAL A CA 1
ATOM 929 C C . VAL A 1 120 ? 10.718 4.434 -9.061 1.00 92.88 120 VAL A C 1
ATOM 931 O O . VAL A 1 120 ? 10.790 4.774 -10.242 1.00 92.88 120 VAL A O 1
ATOM 934 N N . ASP A 1 121 ? 11.675 4.739 -8.186 1.00 93.12 121 ASP A N 1
ATOM 935 C CA . ASP A 1 121 ? 12.874 5.514 -8.533 1.00 93.12 121 ASP A CA 1
ATOM 936 C C . ASP A 1 121 ? 13.808 4.731 -9.472 1.00 93.12 121 ASP A C 1
ATOM 938 O O . ASP A 1 121 ? 14.303 5.266 -10.475 1.00 93.12 121 ASP A O 1
ATOM 942 N N . ALA A 1 122 ? 13.990 3.434 -9.208 1.00 90.56 122 ALA A N 1
ATOM 943 C CA . ALA A 1 122 ? 14.735 2.540 -10.089 1.00 90.56 122 ALA A CA 1
ATOM 944 C C . ALA A 1 122 ? 14.060 2.419 -11.467 1.00 90.56 122 ALA A C 1
ATOM 946 O O . ALA A 1 122 ? 14.717 2.582 -12.500 1.00 90.56 122 ALA A O 1
ATOM 947 N N . ALA A 1 123 ? 12.740 2.213 -11.496 1.00 89.31 123 ALA A N 1
ATOM 948 C CA . ALA A 1 123 ? 11.968 2.142 -12.734 1.00 89.31 123 ALA A CA 1
ATOM 949 C C . ALA A 1 123 ? 12.000 3.466 -13.518 1.00 89.31 123 ALA A C 1
ATOM 951 O O . ALA A 1 123 ? 12.142 3.450 -14.740 1.00 89.31 123 ALA A O 1
ATOM 952 N N . SER A 1 124 ? 11.946 4.611 -12.831 1.00 90.94 124 SER A N 1
ATOM 953 C CA . SER A 1 124 ? 12.036 5.942 -13.449 1.00 90.94 124 SER A CA 1
ATOM 954 C C . SER A 1 124 ? 13.355 6.136 -14.191 1.00 90.94 124 SER A C 1
ATOM 956 O O . SER A 1 124 ? 13.384 6.584 -15.339 1.00 90.94 124 SER A O 1
ATOM 958 N N . THR A 1 125 ? 14.454 5.737 -13.548 1.00 88.75 125 THR A N 1
ATOM 959 C CA . THR A 1 125 ? 15.802 5.803 -14.125 1.00 88.75 125 THR A CA 1
ATOM 960 C C . THR A 1 125 ? 15.900 4.948 -15.385 1.00 88.75 125 THR A C 1
ATOM 962 O O . THR A 1 125 ? 16.415 5.389 -16.413 1.00 88.75 125 THR A O 1
ATOM 965 N N . LEU A 1 126 ? 15.361 3.734 -15.314 1.00 84.31 126 LEU A N 1
ATOM 966 C CA . LEU A 1 126 ? 15.433 2.739 -16.373 1.00 84.31 126 LEU A CA 1
ATOM 967 C C . LEU A 1 126 ? 14.587 3.130 -17.591 1.00 84.31 126 LEU A C 1
ATOM 969 O O . LEU A 1 126 ? 15.064 3.080 -18.722 1.00 84.31 126 LEU A O 1
ATOM 973 N N . LEU A 1 127 ? 13.357 3.591 -17.351 1.00 85.62 127 LEU A N 1
ATOM 974 C CA . LEU A 1 127 ? 12.426 4.045 -18.387 1.00 85.62 127 LEU A CA 1
ATOM 975 C C . LEU A 1 127 ? 12.739 5.455 -18.896 1.00 85.62 127 LEU A C 1
ATOM 977 O O . LEU A 1 127 ? 12.183 5.869 -19.911 1.00 85.62 127 LEU A O 1
ATOM 981 N N . ARG A 1 128 ? 13.628 6.189 -18.213 1.00 87.69 128 ARG A N 1
ATOM 982 C CA . ARG A 1 128 ? 13.956 7.597 -18.490 1.00 87.69 128 ARG A CA 1
ATOM 983 C C . ARG A 1 128 ? 12.714 8.495 -18.443 1.00 87.69 128 ARG A C 1
ATOM 985 O O . ARG A 1 128 ? 12.582 9.432 -19.229 1.00 87.69 128 ARG A O 1
ATOM 992 N N . ILE A 1 129 ? 11.809 8.190 -17.517 1.00 89.75 129 ILE A N 1
ATOM 993 C CA . ILE A 1 129 ? 10.563 8.915 -17.257 1.00 89.75 129 ILE A CA 1
ATOM 994 C C . ILE A 1 129 ? 10.512 9.190 -15.759 1.00 89.75 129 ILE A C 1
ATOM 996 O O . ILE A 1 129 ? 10.740 8.285 -14.968 1.00 89.75 129 ILE A O 1
ATOM 1000 N N . ASP A 1 130 ? 10.174 10.412 -15.360 1.00 91.38 130 ASP A N 1
ATOM 1001 C CA . ASP A 1 130 ? 9.913 10.723 -13.953 1.00 91.38 130 ASP A CA 1
ATOM 1002 C C . ASP A 1 130 ? 8.552 10.144 -13.534 1.00 91.38 130 ASP A C 1
ATOM 1004 O O . ASP A 1 130 ? 7.507 10.771 -13.725 1.00 91.38 130 ASP A O 1
ATOM 1008 N N . LEU A 1 131 ? 8.543 8.919 -13.000 1.00 91.19 131 LEU A N 1
ATOM 1009 C CA . LEU A 1 131 ? 7.299 8.258 -12.605 1.00 91.19 131 LEU A CA 1
ATOM 1010 C C . LEU A 1 131 ? 6.672 8.914 -11.374 1.00 91.19 131 LEU A C 1
ATOM 1012 O O . LEU A 1 131 ? 5.449 8.933 -11.269 1.00 91.19 131 LEU A O 1
ATOM 1016 N N . ARG A 1 132 ? 7.460 9.513 -10.471 1.00 88.81 132 ARG A N 1
ATOM 1017 C CA . ARG A 1 132 ? 6.918 10.231 -9.305 1.00 88.81 132 ARG A CA 1
ATOM 1018 C C . ARG A 1 132 ? 6.131 11.474 -9.704 1.00 88.81 132 ARG A C 1
ATOM 1020 O O . ARG A 1 132 ? 5.168 11.811 -9.021 1.00 88.81 132 ARG A O 1
ATOM 1027 N N . ALA A 1 133 ? 6.525 12.141 -10.788 1.00 87.94 133 ALA A N 1
ATOM 1028 C CA . ALA A 1 133 ? 5.773 13.257 -11.360 1.00 87.94 133 ALA A CA 1
ATOM 1029 C C . ALA A 1 133 ? 4.566 12.810 -12.203 1.00 87.94 133 ALA A C 1
ATOM 1031 O O . ALA A 1 133 ? 3.658 13.604 -12.444 1.00 87.94 133 ALA A O 1
ATOM 1032 N N . LYS A 1 134 ? 4.562 11.566 -12.693 1.00 88.12 134 LYS A N 1
ATOM 1033 C CA . LYS A 1 134 ? 3.508 11.025 -13.568 1.00 88.12 134 LYS A CA 1
ATOM 1034 C C . LYS A 1 134 ? 2.458 10.184 -12.843 1.00 88.12 134 LYS A C 1
ATOM 1036 O O . LYS A 1 134 ? 1.425 9.891 -13.435 1.00 88.12 134 LYS A O 1
ATOM 1041 N N . MET A 1 135 ? 2.727 9.774 -11.611 1.00 92.62 135 MET A N 1
ATOM 1042 C CA . MET A 1 135 ? 1.879 8.888 -10.817 1.00 92.62 135 MET A CA 1
ATOM 1043 C C . MET A 1 135 ? 1.452 9.551 -9.508 1.00 92.62 135 MET A C 1
ATOM 1045 O O . MET A 1 135 ? 2.008 10.556 -9.074 1.00 92.62 135 MET A O 1
ATOM 1049 N N . GLU A 1 136 ? 0.501 8.926 -8.822 1.00 95.75 136 GLU A N 1
ATOM 1050 C CA . GLU A 1 136 ? -0.137 9.485 -7.625 1.00 95.75 136 GLU A CA 1
ATOM 1051 C C . GLU A 1 136 ? 0.612 9.183 -6.321 1.00 95.75 136 GLU A C 1
ATOM 1053 O O . GLU A 1 136 ? 0.150 9.542 -5.241 1.00 95.75 136 GLU A O 1
ATOM 1058 N N . ILE A 1 137 ? 1.790 8.553 -6.389 1.00 96.31 137 ILE A N 1
ATOM 1059 C CA . ILE A 1 137 ? 2.531 8.074 -5.210 1.00 96.31 137 ILE A CA 1
ATOM 1060 C C . ILE A 1 137 ? 2.766 9.169 -4.160 1.00 96.31 137 ILE A C 1
ATOM 1062 O O . ILE A 1 137 ? 2.570 8.939 -2.969 1.00 96.31 137 ILE A O 1
ATOM 1066 N N . ASN A 1 138 ? 3.123 10.384 -4.588 1.00 96.62 138 ASN A N 1
ATOM 1067 C CA . ASN A 1 138 ? 3.370 11.501 -3.676 1.00 96.62 138 ASN A CA 1
ATOM 1068 C C . ASN A 1 138 ? 2.070 12.023 -3.039 1.00 96.62 138 ASN A C 1
ATOM 1070 O O . ASN A 1 138 ? 2.060 12.368 -1.857 1.00 96.62 138 ASN A O 1
ATOM 1074 N N . ASN A 1 139 ? 0.976 12.068 -3.803 1.00 97.25 139 ASN A N 1
ATOM 1075 C CA . ASN A 1 139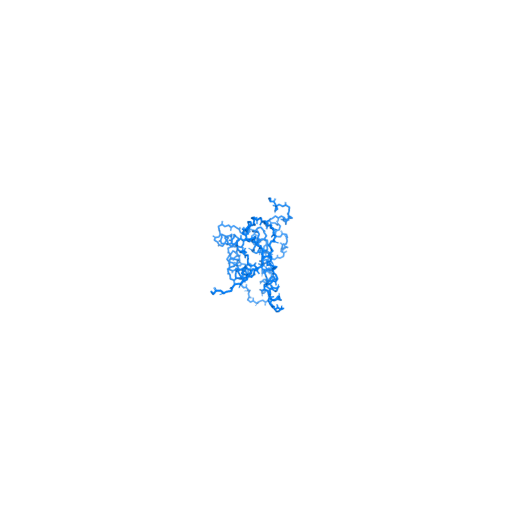 ? -0.332 12.510 -3.315 1.00 97.25 139 ASN A CA 1
ATOM 1076 C C . ASN A 1 139 ? -0.923 11.486 -2.343 1.00 97.25 139 ASN A C 1
ATOM 1078 O O . ASN A 1 139 ? -1.347 11.850 -1.247 1.00 97.25 139 ASN A O 1
ATOM 1082 N N . ASN A 1 140 ? -0.852 10.201 -2.688 1.00 97.88 140 ASN A N 1
ATOM 1083 C CA . ASN A 1 140 ? -1.276 9.111 -1.818 1.00 97.88 140 ASN A CA 1
ATOM 1084 C C . ASN A 1 140 ? -0.462 9.080 -0.526 1.00 97.88 140 ASN A C 1
ATOM 1086 O O . ASN A 1 140 ? -1.026 8.908 0.551 1.00 97.88 140 ASN A O 1
ATOM 1090 N N . ARG A 1 141 ? 0.850 9.329 -0.589 1.00 98.06 141 ARG A N 1
ATOM 1091 C CA . ARG A 1 141 ? 1.661 9.413 0.626 1.00 98.06 141 ARG A CA 1
ATOM 1092 C C . ARG A 1 141 ? 1.219 10.551 1.553 1.00 98.06 141 ARG A C 1
ATOM 1094 O O . ARG A 1 141 ? 1.151 10.344 2.761 1.00 98.06 141 ARG A O 1
ATOM 1101 N N . LYS A 1 142 ? 0.894 11.730 1.007 1.00 98.12 142 LYS A N 1
ATOM 1102 C CA . LYS A 1 142 ? 0.342 12.857 1.789 1.00 98.12 142 LYS A CA 1
ATOM 1103 C C . LYS A 1 142 ? -1.020 12.515 2.394 1.00 98.12 142 LYS A C 1
ATOM 1105 O O . LYS A 1 142 ? -1.269 12.843 3.548 1.00 98.12 142 LYS A O 1
ATOM 1110 N N . PHE A 1 143 ? -1.879 11.826 1.643 1.00 97.88 143 PHE A N 1
ATOM 1111 C CA . PHE A 1 143 ? -3.152 11.332 2.167 1.00 97.88 143 PHE A CA 1
ATOM 1112 C C . PHE A 1 143 ? -2.930 10.401 3.369 1.00 97.88 143 PHE A C 1
ATOM 1114 O O . PHE A 1 143 ? -3.516 10.609 4.429 1.00 97.88 143 PHE A O 1
ATOM 1121 N N . TRP A 1 144 ? -2.036 9.415 3.245 1.00 98.06 144 TRP A N 1
ATOM 1122 C CA . TRP A 1 144 ? -1.741 8.489 4.341 1.00 98.06 144 TRP A CA 1
ATOM 1123 C C . TRP A 1 144 ? -1.089 9.169 5.541 1.00 98.06 144 TRP A C 1
ATOM 1125 O O . TRP A 1 144 ? -1.341 8.767 6.673 1.00 98.06 144 TRP A O 1
ATOM 1135 N N . GLU A 1 145 ? -0.319 10.234 5.322 1.00 98.25 145 GLU A N 1
ATOM 1136 C CA . GLU A 1 145 ? 0.182 11.081 6.400 1.00 98.25 145 GLU A CA 1
ATOM 1137 C C . GLU A 1 145 ? -0.958 11.744 7.183 1.00 98.25 145 GLU A C 1
ATOM 1139 O O . GLU A 1 145 ? -0.968 11.671 8.413 1.00 98.25 145 GLU A O 1
ATOM 1144 N N . GLN A 1 146 ? -1.948 12.321 6.501 1.00 98.06 146 GLN A N 1
ATOM 1145 C CA . GLN A 1 146 ? -3.126 12.913 7.148 1.00 98.06 146 GLN A CA 1
ATOM 1146 C C . GLN A 1 146 ? -3.941 11.858 7.911 1.00 98.06 146 GLN A C 1
ATOM 1148 O O . GLN A 1 146 ? -4.353 12.096 9.047 1.00 98.06 146 GLN A O 1
ATOM 1153 N N . VAL A 1 147 ? -4.097 10.656 7.346 1.00 97.19 147 VAL A N 1
ATOM 1154 C CA . VAL A 1 147 ? -4.723 9.518 8.043 1.00 97.19 147 VAL A CA 1
ATOM 1155 C C . VAL A 1 147 ? -3.922 9.120 9.287 1.00 97.19 147 VAL A C 1
ATOM 1157 O O . VAL A 1 147 ? -4.489 8.940 10.365 1.00 97.19 147 VAL A O 1
ATOM 1160 N N . SER A 1 148 ? -2.592 9.048 9.181 1.00 96.50 148 SER A N 1
ATOM 1161 C CA . SER A 1 148 ? -1.714 8.701 10.305 1.00 96.50 148 SER A CA 1
ATOM 1162 C C . SER A 1 148 ? -1.855 9.686 11.471 1.00 96.50 148 SER A C 1
ATOM 1164 O O . SER A 1 148 ? -1.887 9.267 12.632 1.00 96.50 148 SER A O 1
ATOM 1166 N N . LYS A 1 149 ? -2.023 10.978 11.154 1.00 96.62 149 LYS A N 1
ATOM 1167 C CA . LYS A 1 149 ? -2.228 12.084 12.100 1.00 96.62 149 LYS A CA 1
ATOM 1168 C C . LYS A 1 149 ? -3.671 12.196 12.596 1.00 96.62 149 LYS A C 1
ATOM 1170 O O . LYS A 1 149 ? -3.945 13.041 13.443 1.00 96.62 149 LYS A O 1
ATOM 1175 N N . LYS A 1 150 ? -4.575 11.328 12.120 1.00 94.62 150 LYS A N 1
ATOM 1176 C CA . LYS A 1 150 ? -6.020 11.342 12.413 1.00 94.62 150 LYS A CA 1
ATOM 1177 C C . LYS A 1 150 ? -6.723 12.623 11.941 1.00 94.62 150 LYS A C 1
ATOM 1179 O O . LYS A 1 150 ? -7.775 12.976 12.461 1.00 94.62 150 LYS A O 1
ATOM 1184 N N . GLU A 1 151 ? -6.146 13.307 10.955 1.00 94.69 151 GLU A N 1
ATOM 1185 C CA . GLU A 1 151 ? -6.712 14.509 10.329 1.00 94.69 151 GLU A CA 1
ATOM 1186 C C . GLU A 1 151 ? -7.760 14.144 9.270 1.00 94.69 151 GLU A C 1
ATOM 1188 O O . GLU A 1 151 ? -8.717 14.886 9.062 1.00 94.69 151 GLU A O 1
ATOM 1193 N N . LEU A 1 152 ? -7.600 12.982 8.627 1.00 92.94 152 LEU A N 1
ATOM 1194 C CA . LEU A 1 152 ? -8.568 12.412 7.693 1.00 92.94 152 LEU A CA 1
ATOM 1195 C C . LEU A 1 152 ? -8.904 10.962 8.060 1.00 92.94 152 LEU A C 1
ATOM 1197 O O . LEU A 1 152 ? -8.011 10.210 8.452 1.00 92.94 152 LEU A O 1
ATOM 1201 N N . PRO A 1 153 ? -10.165 10.528 7.893 1.00 92.12 153 PRO A N 1
ATOM 1202 C CA . PRO A 1 153 ? -10.517 9.124 8.035 1.00 92.12 153 PRO A CA 1
ATOM 1203 C C . P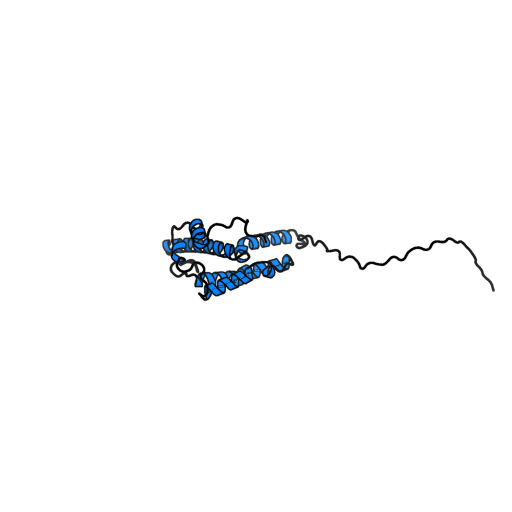RO A 1 153 ? -10.097 8.329 6.791 1.00 92.12 153 PRO A C 1
ATOM 1205 O O . PRO A 1 153 ? -10.272 8.781 5.655 1.00 92.12 153 PRO A O 1
ATOM 1208 N N . PHE A 1 154 ? -9.607 7.105 6.992 1.00 92.69 154 PHE A N 1
ATOM 1209 C CA . PHE A 1 154 ? -9.509 6.129 5.910 1.00 92.69 154 PHE A CA 1
ATOM 1210 C C . PHE A 1 154 ? -10.878 5.480 5.677 1.00 92.69 154 PHE A C 1
ATOM 1212 O O . PHE A 1 154 ? -11.444 5.628 4.589 1.00 92.69 154 PHE A O 1
ATOM 1219 N N . ILE A 1 155 ? -11.415 4.823 6.709 1.00 87.88 155 ILE A N 1
ATOM 1220 C CA . ILE A 1 155 ? -12.783 4.274 6.772 1.00 87.88 155 ILE A CA 1
ATOM 1221 C C . ILE A 1 155 ? -13.560 4.916 7.934 1.00 87.88 155 ILE A C 1
ATOM 1223 O O . ILE A 1 155 ? -14.790 4.972 7.912 1.00 87.88 155 ILE A O 1
ATOM 1227 N N . GLY A 1 156 ? -12.856 5.465 8.925 1.00 86.81 156 GLY A N 1
ATOM 1228 C CA . GLY A 1 156 ? -13.445 6.120 10.083 1.00 86.81 156 GLY A CA 1
ATOM 1229 C C . GLY A 1 156 ? -14.045 5.114 11.062 1.00 86.81 156 GLY A C 1
ATOM 1230 O O . GLY A 1 156 ? -13.498 4.038 11.299 1.00 86.81 156 GLY A O 1
ATOM 1231 N N . GLU A 1 157 ? -15.192 5.462 11.643 1.00 81.88 157 GLU A N 1
ATOM 1232 C CA . GLU A 1 157 ? -15.826 4.681 12.717 1.00 81.88 157 GLU A CA 1
ATOM 1233 C C . GLU A 1 157 ? -16.204 3.255 12.291 1.00 81.88 157 GLU A C 1
ATOM 1235 O O . GLU A 1 157 ? -16.194 2.335 13.109 1.00 81.88 157 GLU A O 1
ATOM 1240 N N . LYS A 1 158 ? -16.452 3.045 10.992 1.00 86.00 158 LYS A N 1
ATOM 1241 C CA . LYS A 1 158 ? -16.808 1.739 10.425 1.00 86.00 158 LYS A CA 1
ATOM 1242 C C . LYS A 1 158 ? -15.617 0.815 10.172 1.00 86.00 158 LYS A C 1
ATOM 1244 O O . LYS A 1 158 ? -15.814 -0.300 9.697 1.00 86.00 158 LYS A O 1
ATOM 1249 N N . PHE A 1 159 ? -14.388 1.229 10.498 1.00 85.75 159 PHE A N 1
ATOM 1250 C CA . PHE A 1 159 ? -13.193 0.412 10.263 1.00 85.75 159 PHE A CA 1
ATOM 1251 C C . PHE A 1 159 ? -13.345 -0.995 10.846 1.00 85.75 159 PHE A C 1
ATOM 1253 O O . PHE A 1 159 ? -13.150 -1.980 10.139 1.00 85.75 159 PHE A O 1
ATOM 1260 N N . LYS A 1 160 ? -13.772 -1.102 12.110 1.00 86.50 160 LYS A N 1
ATOM 1261 C CA . LYS A 1 160 ? -13.962 -2.398 12.780 1.00 86.50 160 LYS A CA 1
ATOM 1262 C C . LYS A 1 160 ? -15.106 -3.220 12.193 1.00 86.50 160 LYS A C 1
ATOM 1264 O O . LYS A 1 160 ? -15.021 -4.440 12.200 1.00 86.50 160 LYS A O 1
ATOM 1269 N N . GLU A 1 161 ? -16.153 -2.570 11.692 1.00 89.38 161 GLU A N 1
ATOM 1270 C CA . GLU A 1 161 ? -17.299 -3.237 11.065 1.00 89.38 161 GLU A CA 1
ATOM 1271 C C . GLU A 1 161 ? -16.871 -3.913 9.757 1.00 89.38 161 GLU A C 1
ATOM 1273 O O . GLU A 1 161 ? -17.080 -5.107 9.571 1.00 89.38 161 GLU A O 1
ATOM 1278 N N . TYR A 1 162 ? -16.190 -3.173 8.882 1.00 89.44 162 TYR A N 1
ATOM 1279 C CA . TYR A 1 162 ? -15.787 -3.653 7.556 1.00 89.44 162 TYR A CA 1
ATOM 1280 C C . TYR A 1 162 ? -14.565 -4.569 7.565 1.00 89.44 162 TYR A C 1
ATOM 1282 O O . TYR A 1 162 ? -14.259 -5.210 6.563 1.00 89.44 162 TYR A O 1
ATOM 1290 N N . THR A 1 163 ? -13.865 -4.637 8.693 1.00 87.31 163 THR A N 1
ATOM 1291 C CA . THR A 1 163 ? -12.681 -5.474 8.871 1.00 87.31 163 THR A CA 1
ATOM 1292 C C . THR A 1 163 ? -12.888 -6.531 9.948 1.00 87.31 163 THR A C 1
ATOM 1294 O O . THR A 1 163 ? -11.910 -6.972 10.545 1.00 87.31 163 THR A O 1
ATOM 1297 N N . CYS A 1 164 ? -14.125 -6.956 10.237 1.00 88.12 164 CYS A N 1
ATOM 1298 C CA . CYS A 1 164 ? -14.391 -8.054 11.173 1.00 88.12 164 CYS A CA 1
ATOM 1299 C C . CYS A 1 164 ? -14.410 -9.437 10.477 1.00 88.12 164 CYS A C 1
ATOM 1301 O O . CYS A 1 164 ? -14.492 -9.514 9.247 1.00 88.12 164 CYS A O 1
ATOM 1303 N N . PRO A 1 165 ? -14.233 -10.548 11.221 1.00 90.69 165 PRO A N 1
ATOM 1304 C CA . PRO A 1 165 ? -14.216 -11.883 10.628 1.00 90.69 165 PRO A CA 1
ATOM 1305 C C . PRO A 1 165 ? -15.548 -12.220 9.947 1.00 90.69 165 PRO A C 1
ATOM 1307 O O . PRO A 1 165 ? -16.614 -11.925 10.479 1.00 90.69 165 PRO A O 1
ATOM 1310 N N . GLY A 1 166 ? -15.487 -12.875 8.785 1.00 88.25 166 GLY A N 1
ATOM 1311 C CA . GLY A 1 166 ? -16.676 -13.313 8.043 1.00 88.25 166 GLY A CA 1
ATOM 1312 C C . GLY A 1 166 ? -17.314 -12.256 7.136 1.00 88.25 166 GLY A C 1
ATOM 1313 O O . GLY A 1 166 ? -18.259 -12.579 6.423 1.00 88.25 166 GLY A O 1
ATOM 1314 N N . VAL A 1 167 ? -16.796 -11.025 7.116 1.00 90.19 167 VAL A N 1
ATOM 1315 C CA . VAL A 1 167 ? -17.230 -9.995 6.164 1.00 90.19 167 VAL A CA 1
ATOM 1316 C C . VAL A 1 167 ? -16.631 -10.264 4.785 1.00 90.19 167 VAL A C 1
ATOM 1318 O O . VAL A 1 167 ? -15.420 -10.442 4.647 1.00 90.19 167 VAL A O 1
ATOM 1321 N N . ASP A 1 168 ? -17.484 -10.265 3.760 1.00 92.00 168 ASP A N 1
ATOM 1322 C CA . ASP A 1 168 ? -17.047 -10.311 2.367 1.00 92.00 168 ASP A CA 1
ATOM 1323 C C . ASP A 1 168 ? -16.330 -9.009 1.981 1.00 92.00 168 ASP A C 1
ATOM 1325 O O . ASP A 1 168 ? -16.854 -7.905 2.159 1.00 92.00 168 ASP A O 1
ATOM 1329 N N . ILE A 1 169 ? -15.119 -9.140 1.440 1.00 91.19 169 ILE A N 1
ATOM 1330 C CA . ILE A 1 169 ? -14.247 -7.995 1.177 1.00 91.19 169 ILE A CA 1
ATOM 1331 C C . ILE A 1 169 ? -14.762 -7.107 0.044 1.00 91.19 169 ILE A C 1
ATOM 1333 O O . ILE A 1 169 ? -14.585 -5.890 0.093 1.00 91.19 169 ILE A O 1
ATOM 1337 N N . LEU A 1 170 ? -15.424 -7.682 -0.962 1.00 89.81 170 LEU A N 1
ATOM 1338 C CA . LEU A 1 170 ? -15.977 -6.903 -2.069 1.00 89.81 170 LEU A CA 1
ATOM 1339 C C . LEU A 1 170 ? -17.148 -6.050 -1.579 1.00 89.81 170 LEU A C 1
ATOM 1341 O O . LEU A 1 170 ? -17.166 -4.842 -1.810 1.00 89.81 170 LEU A O 1
ATOM 1345 N N . SER A 1 171 ? -18.037 -6.652 -0.791 1.00 90.31 171 SER A N 1
ATOM 1346 C CA . SER A 1 171 ? -19.139 -5.958 -0.123 1.00 90.31 171 SER A CA 1
ATOM 1347 C C . SER A 1 171 ? -18.629 -4.859 0.817 1.00 90.31 171 SER A C 1
ATOM 1349 O O . SER A 1 171 ? -19.152 -3.747 0.820 1.00 90.31 171 SER A O 1
ATOM 1351 N N . ALA A 1 172 ? -17.570 -5.124 1.592 1.00 91.00 172 ALA A N 1
ATOM 1352 C CA . ALA A 1 172 ? -16.947 -4.120 2.458 1.00 91.00 172 ALA A CA 1
ATOM 1353 C C . ALA A 1 172 ? -16.379 -2.932 1.666 1.00 91.00 172 ALA A C 1
ATOM 1355 O O . ALA A 1 172 ? -16.574 -1.780 2.052 1.00 91.00 172 ALA A O 1
ATOM 1356 N N . ILE A 1 173 ? -15.699 -3.197 0.548 1.00 90.75 173 ILE A N 1
ATOM 1357 C CA . ILE A 1 173 ? -15.155 -2.163 -0.340 1.00 90.75 173 ILE A CA 1
ATOM 1358 C C . ILE A 1 173 ? -16.273 -1.313 -0.947 1.00 90.75 173 ILE A C 1
ATOM 1360 O O . ILE A 1 173 ? -16.151 -0.086 -0.979 1.00 90.75 173 ILE A O 1
ATOM 1364 N N . GLU A 1 174 ? -17.352 -1.944 -1.405 1.00 90.81 174 GLU A N 1
ATOM 1365 C CA . GLU A 1 174 ? -18.507 -1.253 -1.976 1.00 90.81 174 GLU A CA 1
ATOM 1366 C C . GLU A 1 174 ? -19.213 -0.377 -0.934 1.00 90.81 174 GLU A C 1
ATOM 1368 O O . GLU A 1 174 ? -19.455 0.805 -1.179 1.00 90.81 174 GLU A O 1
ATOM 1373 N N . HIS A 1 175 ? -19.455 -0.896 0.272 1.00 90.50 175 HIS A N 1
ATOM 1374 C CA . HIS A 1 175 ? -20.054 -0.116 1.357 1.00 90.50 175 HIS A CA 1
ATOM 1375 C C . HIS A 1 175 ? -19.151 1.015 1.871 1.00 90.50 175 HIS A C 1
ATOM 1377 O O . HIS A 1 175 ? -19.653 2.034 2.352 1.00 90.50 175 HIS A O 1
ATOM 1383 N N . ALA A 1 176 ? -17.827 0.848 1.819 1.00 87.75 176 ALA A N 1
ATOM 1384 C CA . ALA A 1 176 ? -16.877 1.851 2.297 1.00 87.75 176 ALA A CA 1
ATOM 1385 C C . ALA A 1 176 ? -16.640 2.984 1.292 1.00 87.75 176 ALA A C 1
ATOM 1387 O O . ALA A 1 176 ? -16.450 4.133 1.693 1.00 87.75 176 ALA A O 1
ATOM 1388 N N . PHE A 1 177 ? -16.616 2.671 -0.004 1.00 90.00 177 PHE A N 1
ATOM 1389 C CA . PHE A 1 177 ? -16.120 3.591 -1.032 1.00 90.00 177 PHE A CA 1
ATOM 1390 C C . PHE A 1 177 ? -17.062 3.755 -2.230 1.00 90.00 177 PHE A C 1
ATOM 1392 O O . PHE A 1 177 ? -16.682 4.400 -3.210 1.00 90.00 177 PHE A O 1
ATOM 1399 N N . GLY A 1 178 ? -18.263 3.181 -2.170 1.00 82.88 178 GLY A N 1
ATOM 1400 C CA . GLY A 1 178 ? -19.198 3.146 -3.286 1.00 82.88 178 GLY A CA 1
ATOM 1401 C C . GLY A 1 178 ? -18.801 2.130 -4.365 1.00 82.88 178 GLY A C 1
ATOM 1402 O O . GLY A 1 178 ? -17.759 1.462 -4.255 1.00 82.88 178 GLY A O 1
ATOM 1403 N N . PRO A 1 179 ? -19.613 2.022 -5.432 1.00 73.44 179 PRO A N 1
ATOM 1404 C CA . PRO A 1 179 ? -19.430 1.025 -6.478 1.00 73.44 179 PRO A CA 1
ATOM 1405 C C . PRO A 1 179 ? -18.030 1.081 -7.099 1.00 73.44 179 PRO A C 1
ATOM 1407 O O . PRO A 1 179 ? -17.302 2.084 -7.051 1.00 73.44 179 PRO A O 1
ATOM 1410 N N . HIS A 1 180 ? -17.604 -0.041 -7.675 1.00 62.09 180 HIS A N 1
ATOM 1411 C CA . HIS A 1 180 ? -16.415 -0.068 -8.516 1.00 62.09 180 HIS A CA 1
ATOM 1412 C C . HIS A 1 180 ? -16.643 0.893 -9.685 1.00 62.09 180 HIS A C 1
ATOM 1414 O O . HIS A 1 180 ? -17.502 0.642 -10.519 1.00 62.09 180 HIS A O 1
ATOM 1420 N N . ILE A 1 181 ? -15.906 2.008 -9.716 1.00 56.03 181 ILE A N 1
ATOM 1421 C CA . ILE A 1 181 ? -15.914 2.941 -10.844 1.00 56.03 181 ILE A CA 1
ATOM 1422 C C . ILE A 1 181 ? -15.559 2.124 -12.092 1.00 56.03 181 ILE A C 1
ATOM 1424 O O . ILE A 1 181 ? -14.414 1.692 -12.251 1.00 56.03 181 ILE A O 1
ATOM 1428 N N . THR A 1 182 ? -16.553 1.869 -12.944 1.00 46.97 182 THR A N 1
ATOM 1429 C CA . THR A 1 182 ? -16.343 1.551 -14.354 1.00 46.97 182 THR A CA 1
ATOM 1430 C C . THR A 1 182 ? -15.713 2.787 -14.988 1.00 46.97 182 THR A C 1
ATOM 1432 O O . THR A 1 182 ? -16.005 3.910 -14.595 1.00 46.97 182 THR A O 1
ATOM 1435 N N . GLN A 1 183 ? -14.780 2.595 -15.913 1.00 47.25 183 GLN A N 1
ATOM 1436 C CA . GLN A 1 183 ? -13.843 3.602 -16.433 1.00 47.25 183 GLN A CA 1
ATOM 1437 C C . GLN A 1 183 ? -14.459 4.845 -17.134 1.00 47.25 183 GLN A C 1
ATOM 1439 O O . GLN A 1 183 ? -13.738 5.548 -17.834 1.00 47.25 183 GLN A O 1
ATOM 1444 N N . GLU A 1 184 ? -15.745 5.156 -16.975 1.00 42.12 184 GLU A N 1
ATOM 1445 C CA . GLU A 1 184 ? -16.443 6.205 -17.735 1.00 42.12 184 GLU A CA 1
ATOM 1446 C C . GLU A 1 184 ? -16.327 7.629 -17.170 1.00 42.12 184 GLU A C 1
ATOM 1448 O O . GLU A 1 184 ? -16.627 8.575 -17.887 1.00 42.12 184 GLU A O 1
ATOM 1453 N N . GLU A 1 185 ? -15.816 7.833 -15.954 1.00 41.88 185 GLU A N 1
ATOM 1454 C CA . GLU A 1 185 ? -15.658 9.189 -15.381 1.00 41.88 185 GLU A CA 1
ATOM 1455 C C . GLU A 1 185 ? -14.201 9.693 -15.359 1.00 41.88 185 GLU A C 1
ATOM 1457 O O . GLU A 1 185 ? -13.884 10.694 -14.721 1.00 41.88 185 GLU A O 1
ATOM 1462 N N . ALA A 1 186 ? -13.292 9.012 -16.063 1.00 41.53 186 ALA A N 1
ATOM 1463 C CA . ALA A 1 186 ? -11.858 9.320 -16.065 1.00 41.53 186 ALA A CA 1
ATOM 1464 C C . ALA A 1 186 ? -11.350 9.942 -17.381 1.00 41.53 186 ALA A C 1
ATOM 1466 O O . ALA A 1 186 ? -10.212 9.685 -17.774 1.00 41.53 186 ALA A O 1
ATOM 1467 N N . ILE A 1 187 ? -12.166 10.748 -18.068 1.00 37.53 187 ILE A N 1
ATOM 1468 C CA . ILE A 1 187 ? -11.715 11.531 -19.230 1.00 37.53 187 ILE A CA 1
ATOM 1469 C C . ILE A 1 187 ? -12.251 12.968 -19.128 1.00 37.53 187 ILE A C 1
ATOM 1471 O O . ILE A 1 187 ? -13.442 13.179 -19.356 1.00 37.53 187 ILE A O 1
ATOM 1475 N N . PRO A 1 188 ? -11.409 13.962 -18.795 1.00 42.62 188 PRO A N 1
ATOM 1476 C CA . PRO A 1 188 ? -11.547 15.304 -19.348 1.00 42.62 188 PRO A CA 1
ATOM 1477 C C . PRO A 1 188 ? -11.060 15.362 -20.805 1.00 42.62 188 PRO A C 1
ATOM 1479 O O . PRO A 1 188 ? -10.047 14.696 -21.129 1.00 42.62 188 PRO A O 1
#

InterPro domains:
  IPR002073 3'5'-cyclic nucleotide phosphodiesterase, catalytic domain [PF00233] (26-127)
  IPR002073 3'5'-cyclic nucleotide phosphodiesterase, catalytic domain [PS51845] (1-151)
  IPR036971 3'5'-cyclic nucleotide phosphodiesterase, catalytic domain superfamily [G3DSA:1.10.1300.10] (11-153)